Protein AF-0000000072895490 (afdb_homodimer)

Nearest PDB structures (foldseek):
  6i50-assembly1_A  TM=8.827E-01  e=1.109E-11  Spodoptera frugiperda
  6fxn-assembly2_L  TM=8.148E-01  e=2.143E-08  Homo sapiens
  3v56-assembly1_B  TM=8.222E-01  e=3.244E-08  Homo sapiens
  3k51-assembly1_A  TM=7.190E-01  e=4.204E-08  Homo sapiens
  3mi8-assembly1_A  TM=6.814E-01  e=2.035E-08  Homo sapiens

Radius of gyration: 18.77 Å; Cα contacts (8 Å, |Δi|>4): 816; chains: 2; bounding box: 47×54×38 Å

pLDDT: mean 88.71, std 10.84, range [52.03, 98.69]

Solvent-accessible surface area (backbone atoms only — not comparable to full-atom values): 14569 Å² total; per-residue (Å²): 98,51,44,40,29,30,56,63,39,68,63,46,67,38,42,93,81,12,51,52,54,72,64,35,69,75,54,76,59,86,56,91,70,55,74,42,73,40,82,90,55,36,24,38,32,36,68,56,62,32,40,28,43,38,38,38,32,47,19,36,48,49,42,78,46,72,44,37,36,31,40,32,35,30,50,61,91,50,56,80,89,57,52,43,59,66,33,48,33,25,35,44,37,65,56,78,76,39,70,45,71,38,60,46,69,49,71,44,80,42,48,49,55,18,31,40,36,43,34,37,66,54,66,70,40,46,31,34,22,30,82,90,42,20,38,43,34,41,35,57,76,91,98,50,45,36,28,30,58,62,39,69,64,46,68,38,42,94,82,12,52,54,55,73,62,35,70,75,54,77,55,87,56,92,68,56,74,42,74,39,82,90,57,35,24,39,32,35,68,56,63,34,40,28,42,38,36,37,30,46,18,36,49,46,37,73,49,75,42,39,36,32,40,32,35,29,50,60,91,51,57,80,88,58,53,43,79,74,45,73,33,73,41,61,29,70,41,77,75,32,57,37,40,35,56,47,69,47,78,44,80,41,49,48,54,17,29,38,35,44,34,36,67,55,70,69,39,46,31,34,22,30,70,26,34,20,37,43,33,41,34,56,75,98

Foldseek 3Di:
DKWKWFQADFKDWADPFQQDANIDTPDFDPDPQGWDADHPRRWTFARAWAKKKKKWKWKFWFDQDKWKKFKWKDAPPHDPVDIDTPDMWIDHDNDGGDIDMTMDMDMDGHHGGMIITMGIDDHTTMTGGRPPRTMIMMDGDD/DKWKWFQADFKDWADPFQQDANIDTPDFDPDPQGWDQDHPRRWTFAAAWAKKKKKWKWKFFFDQDKWKKFKWKDAPPHDPVPIDTPDMWIDHDNDGGDMDMTMDMDIDGHHGGMIITMGIDDHTTMTGGRPPHTMIMMDGDD

InterPro domains:
  IPR006052 Tumour necrosis factor domain [PF00229] (34-141)
  IPR006052 Tumour necrosis factor domain [PS50049] (1-141)
  IPR008983 Tumour necrosis factor-like domain superfamily [G3DSA:2.60.120.40] (1-142)
  IPR008983 Tumour necrosis factor-like domain superfamily [SSF49842] (16-141)
  IPR021184 Tumour necrosis factor, conserved site [PS00251] (44-60)
  IPR051748 Tumor Necrosis Factor Ligand Superfamily [PTHR15151] (2-141)

Structure (mmCIF, N/CA/C/O backbone):
data_AF-0000000072895490-model_v1
#
loop_
_entity.id
_entity.type
_entity.pdbx_description
1 polymer 'THD domain-containing protein'
#
loop_
_atom_site.group_PDB
_atom_site.id
_atom_site.type_symbol
_atom_site.label_atom_id
_atom_site.label_alt_id
_atom_site.label_comp_id
_atom_site.label_asym_id
_atom_site.label_entity_id
_atom_site.label_seq_id
_atom_site.pdbx_PDB_ins_code
_atom_site.Cartn_x
_atom_site.Cartn_y
_atom_site.Cartn_z
_atom_site.occupancy
_atom_site.B_iso_or_equiv
_atom_site.auth_seq_id
_atom_site.auth_comp_id
_atom_site.auth_asym_id
_atom_site.auth_atom_id
_atom_site.pdbx_PDB_model_num
ATOM 1 N N . THR A 1 1 ? 18.172 0.529 -9.727 1 86.5 1 THR A N 1
ATOM 2 C CA . THR A 1 1 ? 17.859 -0.893 -9.828 1 86.5 1 THR A CA 1
ATOM 3 C C . THR A 1 1 ? 16.359 -1.126 -9.719 1 86.5 1 THR A C 1
ATOM 5 O O . THR A 1 1 ? 15.703 -0.59 -8.828 1 86.5 1 THR A O 1
ATOM 8 N N . ALA A 1 2 ? 15.82 -1.821 -10.703 1 91.25 2 ALA A N 1
ATOM 9 C CA . ALA A 1 2 ? 14.375 -2.039 -10.734 1 91.25 2 ALA A CA 1
ATOM 10 C C . ALA A 1 2 ? 14.031 -3.316 -11.492 1 91.25 2 ALA A C 1
ATOM 12 O O . ALA A 1 2 ? 14.844 -3.83 -12.266 1 91.25 2 ALA A O 1
ATOM 13 N N . ILE A 1 3 ? 12.812 -3.836 -11.188 1 92.56 3 ILE A N 1
ATOM 14 C CA . ILE A 1 3 ? 12.289 -4.988 -11.914 1 92.56 3 ILE A CA 1
ATOM 15 C C . ILE A 1 3 ? 10.773 -4.895 -12.008 1 92.56 3 ILE A C 1
ATOM 17 O O . ILE A 1 3 ? 10.117 -4.367 -11.102 1 92.56 3 ILE A O 1
ATOM 21 N N . HIS A 1 4 ? 10.266 -5.289 -13.109 1 94.19 4 HIS A N 1
ATOM 22 C CA . HIS A 1 4 ? 8.836 -5.402 -13.367 1 94.19 4 HIS A CA 1
ATOM 23 C C . HIS A 1 4 ? 8.477 -6.785 -13.898 1 94.19 4 HIS A C 1
ATOM 25 O O . HIS A 1 4 ? 8.977 -7.199 -14.945 1 94.19 4 HIS A O 1
ATOM 31 N N . LEU A 1 5 ? 7.559 -7.461 -13.117 1 93.44 5 LEU A N 1
ATOM 32 C CA . LEU A 1 5 ? 7.246 -8.852 -13.422 1 93.44 5 LEU A CA 1
ATOM 33 C C . LEU A 1 5 ? 5.801 -8.992 -13.891 1 93.44 5 LEU A C 1
ATOM 35 O O . LEU A 1 5 ? 4.898 -8.359 -13.344 1 93.44 5 LEU A O 1
ATOM 39 N N . GLU A 1 6 ? 5.633 -9.805 -14.875 1 93.62 6 GLU A N 1
ATOM 40 C CA . GLU A 1 6 ? 4.332 -10.219 -15.398 1 93.62 6 GLU A CA 1
ATOM 41 C C . GLU A 1 6 ? 4.352 -11.688 -15.812 1 93.62 6 GLU A C 1
ATOM 43 O O . GLU A 1 6 ? 5.402 -12.328 -15.812 1 93.62 6 GLU A O 1
ATOM 48 N N . ARG A 1 7 ? 3.219 -12.234 -15.984 1 89.69 7 ARG A N 1
ATOM 49 C CA . ARG A 1 7 ? 3.197 -13.617 -16.469 1 89.69 7 ARG A CA 1
ATOM 50 C C . ARG A 1 7 ? 2.951 -13.672 -17.969 1 89.69 7 ARG A C 1
ATOM 52 O O . ARG A 1 7 ? 3.41 -14.594 -18.641 1 89.69 7 ARG A O 1
ATOM 59 N N . ASN A 1 8 ? 2.193 -12.805 -18.516 1 87.62 8 ASN A N 1
ATOM 60 C CA . ASN A 1 8 ? 1.86 -12.68 -19.938 1 87.62 8 ASN A CA 1
ATOM 61 C C . ASN A 1 8 ? 1.142 -13.922 -20.453 1 87.62 8 ASN A C 1
ATOM 63 O O . ASN A 1 8 ? 1.519 -14.484 -21.484 1 87.62 8 ASN A O 1
ATOM 67 N N . VAL A 1 9 ? 0.291 -14.508 -19.75 1 91.75 9 VAL A N 1
ATOM 68 C CA . VAL A 1 9 ? -0.704 -15.5 -20.156 1 91.75 9 VAL A CA 1
ATOM 69 C C . VAL A 1 9 ? -2.105 -14.914 -19.984 1 91.75 9 VAL A C 1
ATOM 71 O O . VAL A 1 9 ? -2.273 -13.828 -19.422 1 91.75 9 VAL A O 1
ATOM 74 N N . THR A 1 10 ? -3.021 -15.594 -20.531 1 90.69 10 THR A N 1
ATOM 75 C CA . THR A 1 10 ? -4.359 -15.016 -20.516 1 90.69 10 THR A CA 1
ATOM 76 C C . THR A 1 10 ? -4.945 -15.07 -19.094 1 90.69 10 THR A C 1
ATOM 78 O O . THR A 1 10 ? -5.453 -14.062 -18.594 1 90.69 10 THR A O 1
ATOM 81 N N . PHE A 1 11 ? -4.957 -16.297 -18.516 1 91.38 11 PHE A N 1
ATOM 82 C CA . PHE A 1 11 ? -5.531 -16.422 -17.172 1 91.38 11 PHE A CA 1
ATOM 83 C C . PHE A 1 11 ? -4.762 -17.453 -16.344 1 91.38 11 PHE A C 1
ATOM 85 O O . PHE A 1 11 ? -3.992 -18.25 -16.891 1 91.38 11 PHE A O 1
ATOM 92 N N . SER A 1 12 ? -4.922 -17.375 -15.086 1 91.5 12 SER A N 1
ATOM 93 C CA . SER A 1 12 ? -4.379 -18.328 -14.133 1 91.5 12 SER A CA 1
ATOM 94 C C . SER A 1 12 ? -5.32 -18.516 -12.945 1 91.5 12 SER A C 1
ATOM 96 O O . SER A 1 12 ? -6 -17.578 -12.531 1 91.5 12 SER A O 1
ATOM 98 N N . VAL A 1 13 ? -5.332 -19.75 -12.484 1 91.25 13 VAL A N 1
ATOM 99 C CA . VAL A 1 13 ? -6.066 -20.031 -11.25 1 91.25 13 VAL A CA 1
ATOM 100 C C . VAL A 1 13 ? -5.086 -20.188 -10.094 1 91.25 13 VAL A C 1
ATOM 102 O O . VAL A 1 13 ? -4.125 -20.953 -10.18 1 91.25 13 VAL A O 1
ATOM 105 N N . THR A 1 14 ? -5.379 -19.406 -9.055 1 89.75 14 THR A N 1
ATOM 106 C CA . THR A 1 14 ? -4.48 -19.5 -7.914 1 89.75 14 THR A CA 1
ATOM 107 C C . THR A 1 14 ? -4.555 -20.875 -7.266 1 89.75 14 THR A C 1
ATOM 109 O O . THR A 1 14 ? -5.637 -21.453 -7.152 1 89.75 14 THR A O 1
ATOM 112 N N . GLY A 1 15 ? -3.43 -21.344 -6.883 1 87.5 15 GLY A N 1
ATOM 113 C CA . GLY A 1 15 ? -3.379 -22.625 -6.207 1 87.5 15 GLY A CA 1
ATOM 114 C C . GLY A 1 15 ? -3.922 -22.578 -4.789 1 87.5 15 GLY A C 1
ATOM 115 O O . GLY A 1 15 ? -4.414 -21.531 -4.344 1 87.5 15 GLY A O 1
ATOM 116 N N . SER A 1 16 ? -3.805 -23.75 -4.066 1 89 16 SER A N 1
ATOM 117 C CA . SER A 1 16 ? -4.367 -23.906 -2.729 1 89 16 SER A CA 1
ATOM 118 C C . SER A 1 16 ? -3.641 -23.016 -1.716 1 89 16 SER A C 1
ATOM 120 O O . SER A 1 16 ? -4.23 -22.594 -0.723 1 89 16 SER A O 1
ATOM 122 N N . ASN A 1 17 ? -2.396 -22.719 -1.934 1 89.88 17 ASN A N 1
ATOM 123 C CA . ASN A 1 17 ? -1.643 -21.922 -0.973 1 89.88 17 ASN A CA 1
ATOM 124 C C . ASN A 1 17 ? -1.767 -20.438 -1.265 1 89.88 17 ASN A C 1
ATOM 126 O O . ASN A 1 17 ? -1.275 -19.609 -0.498 1 89.88 17 ASN A O 1
ATOM 130 N N . GLY A 1 18 ? -2.338 -20.125 -2.469 1 93.12 18 GLY A N 1
ATOM 131 C CA . GLY A 1 18 ? -2.637 -18.75 -2.812 1 93.12 18 GLY A CA 1
ATOM 132 C C . GLY A 1 18 ? -1.44 -18 -3.371 1 93.12 18 GLY A C 1
ATOM 133 O O . GLY A 1 18 ? -1.529 -16.812 -3.666 1 93.12 18 GLY A O 1
ATOM 134 N N . ILE A 1 19 ? -0.333 -18.656 -3.479 1 93.5 19 ILE A N 1
ATOM 135 C CA . ILE A 1 19 ? 0.878 -17.984 -3.939 1 93.5 19 ILE A CA 1
ATOM 136 C C . ILE A 1 19 ? 0.776 -17.719 -5.438 1 93.5 19 ILE A C 1
ATOM 138 O O . ILE A 1 19 ? 0.417 -18.594 -6.215 1 93.5 19 ILE A O 1
ATOM 142 N N . ILE A 1 20 ? 1.0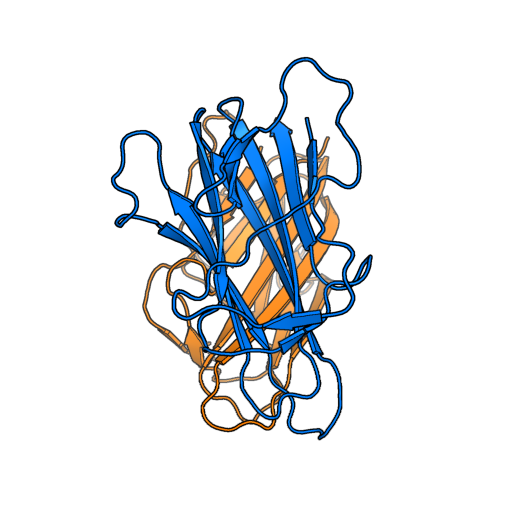26 -16.469 -5.801 1 93.19 20 ILE A N 1
ATOM 143 C CA . ILE A 1 20 ? 1.103 -16.109 -7.211 1 93.19 20 ILE A CA 1
ATOM 144 C C . ILE A 1 20 ? 2.537 -16.266 -7.711 1 93.19 20 ILE A C 1
ATOM 146 O O . ILE A 1 20 ? 3.451 -15.602 -7.223 1 93.19 20 ILE A O 1
ATOM 150 N N . ASN A 1 21 ? 2.621 -17.078 -8.664 1 89.31 21 ASN A N 1
ATOM 151 C CA . ASN A 1 21 ? 3.967 -17.469 -9.055 1 89.31 21 ASN A CA 1
ATOM 152 C C . ASN A 1 21 ? 4.133 -17.469 -10.57 1 89.31 21 ASN A C 1
ATOM 154 O O . ASN A 1 21 ? 3.352 -16.828 -11.281 1 89.31 21 ASN A O 1
ATOM 158 N N . ARG A 1 22 ? 5.262 -17.906 -11.047 1 89.62 22 ARG A N 1
ATOM 159 C CA . ARG A 1 22 ? 5.641 -18.031 -12.453 1 89.62 22 ARG A CA 1
ATOM 160 C C . ARG A 1 22 ? 5.688 -16.672 -13.133 1 89.62 22 ARG A C 1
ATOM 162 O O . ARG A 1 22 ? 5.188 -16.516 -14.25 1 89.62 22 ARG A O 1
ATOM 169 N N . TRP A 1 23 ? 6.207 -15.742 -12.406 1 91.81 23 TRP A N 1
ATOM 170 C CA . TRP A 1 23 ? 6.414 -14.406 -12.961 1 91.81 23 TRP A CA 1
ATOM 171 C C . TRP A 1 23 ? 7.539 -14.422 -14 1 91.81 23 TRP A C 1
ATOM 173 O O . TRP A 1 23 ? 8.461 -15.234 -13.906 1 91.81 23 TRP A O 1
ATOM 183 N N . HIS A 1 24 ? 7.422 -13.5 -14.859 1 88.44 24 HIS A N 1
ATOM 184 C CA . HIS A 1 24 ? 8.492 -13.234 -15.812 1 88.44 24 HIS A CA 1
ATOM 185 C C . HIS A 1 24 ? 8.82 -11.75 -15.883 1 88.44 24 HIS A C 1
ATOM 187 O O . HIS A 1 24 ? 7.914 -10.914 -15.93 1 88.44 24 HIS A O 1
ATOM 193 N N . PRO A 1 25 ? 10.141 -11.516 -15.898 1 88.31 25 PRO A N 1
ATOM 194 C CA . PRO A 1 25 ? 10.492 -10.102 -16.031 1 88.31 25 PRO A CA 1
ATOM 195 C C . PRO A 1 25 ? 10.117 -9.531 -17.406 1 88.31 25 PRO A C 1
ATOM 197 O O . PRO A 1 25 ? 10.359 -10.172 -18.438 1 88.31 25 PRO A O 1
ATOM 200 N N . GLN A 1 26 ? 9.453 -8.367 -17.359 1 84.69 26 GLN A N 1
ATOM 201 C CA . GLN A 1 26 ? 9.141 -7.688 -18.609 1 84.69 26 GLN A CA 1
ATOM 202 C C . GLN A 1 26 ? 10.398 -7.078 -19.234 1 84.69 26 GLN A C 1
ATOM 204 O O . GLN A 1 26 ? 10.539 -7.066 -20.469 1 84.69 26 GLN A O 1
ATOM 209 N N . TRP A 1 27 ? 11.164 -6.434 -18.391 1 77.25 27 TRP A N 1
ATOM 210 C CA . TRP A 1 27 ? 12.453 -5.914 -18.812 1 77.25 27 TRP A CA 1
ATOM 211 C C . TRP A 1 27 ? 13.555 -6.293 -17.828 1 77.25 27 TRP A C 1
ATOM 213 O O . TRP A 1 27 ? 13.273 -6.586 -16.656 1 77.25 27 TRP A O 1
ATOM 223 N N . LEU A 1 28 ? 14.742 -6.605 -18.328 1 63.41 28 LEU A N 1
ATOM 224 C CA . LEU A 1 28 ? 15.883 -6.902 -17.469 1 63.41 28 LEU A CA 1
ATOM 225 C C . LEU A 1 28 ? 16.734 -5.652 -17.234 1 63.41 28 LEU A C 1
ATOM 227 O O . LEU A 1 28 ? 17.078 -4.945 -18.188 1 63.41 28 LEU A O 1
ATOM 231 N N . PRO A 1 29 ? 16.688 -5.266 -15.906 1 59.53 29 PRO A N 1
ATOM 232 C CA . PRO A 1 29 ? 17.578 -4.113 -15.734 1 59.53 29 PRO A CA 1
ATOM 233 C C . PRO A 1 29 ? 19 -4.391 -16.203 1 59.53 29 PRO A C 1
ATOM 235 O O . PRO A 1 29 ? 19.469 -5.531 -16.125 1 59.53 29 PRO A O 1
ATOM 238 N N . SER A 1 30 ? 19.547 -3.6 -17.016 1 56.31 30 SER A N 1
ATOM 239 C CA . SER A 1 30 ? 20.922 -3.699 -17.5 1 56.31 30 SER A CA 1
ATOM 240 C C . SER A 1 30 ? 21.906 -3.742 -16.344 1 56.31 30 SER A C 1
ATOM 242 O O . SER A 1 30 ? 23.078 -4.086 -16.531 1 56.31 30 SER A O 1
ATOM 244 N N . GLY A 1 31 ? 21.625 -3.299 -15.219 1 54.88 31 GLY A N 1
ATOM 245 C CA . GLY A 1 31 ? 22.719 -3.111 -14.273 1 54.88 31 GLY A CA 1
ATOM 246 C C . GLY A 1 31 ? 23.062 -4.371 -13.5 1 54.88 31 GLY A C 1
ATOM 247 O O . GLY A 1 31 ? 22.359 -5.375 -13.602 1 54.88 31 GLY A O 1
ATOM 248 N N . LEU A 1 32 ? 24.375 -4.406 -12.883 1 52.62 32 LEU A N 1
ATOM 249 C CA . LEU A 1 32 ? 25.078 -5.441 -12.141 1 52.62 32 LEU A CA 1
ATOM 250 C C . LEU A 1 32 ? 24.156 -6.09 -11.102 1 52.62 32 LEU A C 1
ATOM 252 O O . LEU A 1 32 ? 24.297 -7.277 -10.812 1 52.62 32 LEU A O 1
ATOM 256 N N . GLU A 1 33 ? 23.344 -5.266 -10.336 1 60.31 33 GLU A N 1
ATOM 257 C CA . GLU A 1 33 ? 22.562 -5.875 -9.25 1 60.31 33 GLU A CA 1
ATOM 258 C C . GLU A 1 33 ? 21.203 -6.348 -9.742 1 60.31 33 GLU A C 1
ATOM 260 O O . GLU A 1 33 ? 20.359 -5.531 -10.125 1 60.31 33 GLU A O 1
ATOM 265 N N . SER A 1 34 ? 21.188 -7.645 -9.984 1 75.94 34 SER A N 1
ATOM 266 C CA . SER A 1 34 ? 19.984 -8.164 -10.617 1 75.94 34 SER A CA 1
ATOM 267 C C . SER A 1 34 ? 19.109 -8.898 -9.617 1 75.94 34 SER A C 1
ATOM 269 O O . SER A 1 34 ? 19.609 -9.531 -8.688 1 75.94 34 SER A O 1
ATOM 271 N N . PHE A 1 35 ? 17.891 -8.516 -9.609 1 84.5 35 PHE A N 1
ATOM 272 C CA . PHE A 1 35 ? 16.922 -9.289 -8.852 1 84.5 35 PHE A CA 1
ATOM 273 C C . PHE A 1 35 ? 16.922 -10.75 -9.281 1 84.5 35 PHE A C 1
ATOM 275 O O . PHE A 1 35 ? 17.109 -11.055 -10.461 1 84.5 35 PHE A O 1
ATOM 282 N N . GLU A 1 36 ? 16.844 -11.547 -8.305 1 85.75 36 GLU A N 1
ATOM 283 C CA . GLU A 1 36 ? 16.672 -12.977 -8.555 1 85.75 36 GLU A CA 1
ATOM 284 C C . GLU A 1 36 ? 15.258 -13.438 -8.219 1 85.75 36 GLU A C 1
ATOM 286 O O . GLU A 1 36 ? 14.68 -13.008 -7.211 1 85.75 36 GLU A O 1
ATOM 291 N N . LEU A 1 37 ? 14.695 -14.227 -9.062 1 85.38 37 LEU A N 1
ATOM 292 C CA . LEU A 1 37 ? 13.406 -14.859 -8.82 1 85.38 37 LEU A CA 1
ATOM 293 C C . LEU A 1 37 ? 13.586 -16.312 -8.367 1 85.38 37 LEU A C 1
ATOM 295 O O . LEU A 1 37 ? 14.227 -17.109 -9.055 1 85.38 37 LEU A O 1
ATOM 299 N N . GLU A 1 38 ? 13.008 -16.625 -7.242 1 85.56 38 GLU A N 1
ATOM 300 C CA . GLU A 1 38 ? 13.109 -18 -6.742 1 85.56 38 GLU A CA 1
ATOM 301 C C . GLU A 1 38 ? 12 -18.875 -7.32 1 85.56 38 GLU A C 1
ATOM 303 O O . GLU A 1 38 ? 10.867 -18.422 -7.484 1 85.56 38 GLU A O 1
ATOM 308 N N . ASP A 1 39 ? 12.258 -20.109 -7.453 1 72.62 39 ASP A N 1
ATOM 309 C CA . ASP A 1 39 ? 11.375 -21.047 -8.148 1 72.62 39 ASP A CA 1
ATOM 310 C C . ASP A 1 39 ? 10.188 -21.438 -7.277 1 72.62 39 ASP A C 1
ATOM 312 O O . ASP A 1 39 ? 9.062 -21.562 -7.77 1 72.62 39 ASP A O 1
ATOM 316 N N . HIS A 1 40 ? 10.383 -21.672 -6.043 1 69.69 40 HIS A N 1
ATOM 317 C CA . HIS A 1 40 ? 9.352 -22.312 -5.219 1 69.69 40 HIS A CA 1
ATOM 318 C C . HIS A 1 40 ? 8.164 -21.375 -5.008 1 69.69 40 HIS A C 1
ATOM 320 O O . HIS A 1 40 ? 7.016 -21.781 -5.199 1 69.69 40 HIS A O 1
ATOM 326 N N . ASN A 1 41 ? 8.375 -20.172 -4.73 1 68.25 41 ASN A N 1
ATOM 327 C CA . ASN A 1 41 ? 7.262 -19.266 -4.438 1 68.25 41 ASN A CA 1
ATOM 328 C C . ASN A 1 41 ? 7.324 -18 -5.293 1 68.25 41 ASN A C 1
ATOM 330 O O . ASN A 1 41 ? 6.59 -17.047 -5.047 1 68.25 41 ASN A O 1
ATOM 334 N N . SER A 1 42 ? 8.234 -18.125 -6.32 1 78.5 42 SER A N 1
ATOM 335 C CA . SER A 1 42 ? 8.398 -16.984 -7.211 1 78.5 42 SER A CA 1
ATOM 336 C C . SER A 1 42 ? 8.641 -15.695 -6.426 1 78.5 42 SER A C 1
ATOM 338 O O . SER A 1 42 ? 8.086 -14.648 -6.754 1 78.5 42 SER A O 1
ATOM 340 N N . SER A 1 43 ? 9.375 -15.906 -5.34 1 89.81 43 SER A N 1
ATOM 341 C CA . SER A 1 43 ? 9.734 -14.734 -4.551 1 89.81 43 SER A CA 1
ATOM 342 C C . SER A 1 43 ? 10.898 -13.977 -5.184 1 89.81 43 SER A C 1
ATOM 344 O O . SER A 1 43 ? 11.789 -14.578 -5.773 1 89.81 43 SER A O 1
ATOM 346 N N . LEU A 1 44 ? 10.836 -12.727 -5.098 1 92.88 44 LEU A N 1
ATOM 347 C CA . LEU A 1 44 ? 11.914 -11.852 -5.543 1 92.88 44 LEU A CA 1
ATOM 348 C C . LEU A 1 44 ? 12.938 -11.641 -4.434 1 92.88 44 LEU A C 1
ATOM 350 O O . LEU A 1 44 ? 12.594 -11.18 -3.342 1 92.88 44 LEU A O 1
ATOM 354 N N . VAL A 1 45 ? 14.164 -11.93 -4.746 1 93.94 45 VAL A N 1
ATOM 355 C CA . VAL A 1 45 ? 15.242 -11.766 -3.771 1 93.94 45 VAL A CA 1
ATOM 356 C C . VAL A 1 45 ? 15.836 -10.359 -3.887 1 93.94 45 VAL A C 1
ATOM 358 O O . VAL A 1 45 ? 16.25 -9.945 -4.969 1 93.94 45 VAL A O 1
ATOM 361 N N . ILE A 1 46 ? 15.867 -9.664 -2.816 1 94.75 46 ILE A N 1
ATOM 362 C CA . ILE A 1 46 ? 16.375 -8.305 -2.756 1 94.75 46 ILE A CA 1
ATOM 363 C C . ILE A 1 46 ? 17.891 -8.312 -2.873 1 94.75 46 ILE A C 1
ATOM 365 O O . ILE A 1 46 ? 18.578 -8.938 -2.066 1 94.75 46 ILE A O 1
ATOM 369 N N . PRO A 1 47 ? 18.438 -7.605 -3.832 1 93.56 47 PRO A N 1
ATOM 370 C CA . PRO A 1 47 ? 19.875 -7.723 -4.121 1 93.56 47 PRO A CA 1
ATOM 371 C C . PRO A 1 47 ? 20.734 -6.934 -3.143 1 93.56 47 PRO A C 1
ATOM 373 O O . PRO A 1 47 ? 21.875 -7.312 -2.883 1 93.56 47 PRO A O 1
ATOM 376 N N . SER A 1 48 ? 20.266 -5.824 -2.582 1 94.75 48 SER A N 1
ATOM 377 C CA . SER A 1 48 ? 21.047 -4.988 -1.672 1 94.75 48 SER A CA 1
ATOM 378 C C . SER A 1 48 ? 20.141 -4.254 -0.69 1 94.75 48 SER A C 1
ATOM 380 O O . SER A 1 48 ? 19 -3.914 -1.021 1 94.75 48 SER A O 1
ATOM 382 N N . THR A 1 49 ? 20.719 -4.043 0.507 1 94.5 49 THR A N 1
ATOM 383 C CA . THR A 1 49 ? 19.969 -3.334 1.542 1 94.5 49 THR A CA 1
ATOM 384 C C . THR A 1 49 ? 19.641 -1.915 1.094 1 94.5 49 THR A C 1
ATOM 386 O O . THR A 1 49 ? 20.484 -1.229 0.509 1 94.5 49 THR A O 1
ATOM 389 N N . GLY A 1 50 ? 18.453 -1.476 1.318 1 93.5 50 GLY A N 1
ATOM 390 C CA . GLY A 1 50 ? 18.047 -0.122 0.973 1 93.5 50 GLY A CA 1
ATOM 391 C C . GLY A 1 50 ? 16.547 0.092 1.058 1 93.5 50 GLY A C 1
ATOM 392 O O . GLY A 1 50 ? 15.82 -0.753 1.588 1 93.5 50 GLY A O 1
ATOM 393 N N . LEU A 1 51 ? 16.094 1.307 0.663 1 94.25 51 LEU A N 1
ATOM 394 C CA . LEU A 1 51 ? 14.688 1.653 0.562 1 94.25 51 LEU A CA 1
ATOM 395 C C . LEU A 1 51 ? 14.133 1.277 -0.808 1 94.25 51 LEU A C 1
ATOM 397 O O . LEU A 1 51 ? 14.688 1.668 -1.837 1 94.25 51 LEU A O 1
ATOM 401 N N . TYR A 1 52 ? 13.047 0.511 -0.774 1 95.19 52 TYR A N 1
ATOM 402 C CA . TYR A 1 52 ? 12.422 0.05 -2.01 1 95.19 52 TYR A CA 1
ATOM 403 C C . TYR A 1 52 ? 10.961 0.471 -2.072 1 95.19 52 TYR A C 1
ATOM 405 O O . TYR A 1 52 ? 10.266 0.471 -1.054 1 95.19 52 TYR A O 1
ATOM 413 N N . LEU A 1 53 ? 10.547 0.851 -3.26 1 97.06 53 LEU A N 1
ATOM 414 C CA . LEU A 1 53 ? 9.125 0.93 -3.555 1 97.06 53 LEU A CA 1
ATOM 415 C C . LEU A 1 53 ? 8.625 -0.363 -4.195 1 97.06 53 LEU A C 1
ATOM 417 O O . LEU A 1 53 ? 9.125 -0.767 -5.25 1 97.06 53 LEU A O 1
ATOM 421 N N . ILE A 1 54 ? 7.676 -1.012 -3.553 1 97.88 54 ILE A N 1
ATOM 422 C CA . ILE A 1 54 ? 7.039 -2.217 -4.074 1 97.88 54 ILE A CA 1
ATOM 423 C C . ILE A 1 54 ? 5.625 -1.892 -4.547 1 97.88 54 ILE A C 1
ATOM 425 O O . ILE A 1 54 ? 4.852 -1.256 -3.824 1 97.88 54 ILE A O 1
ATOM 429 N N . TYR A 1 55 ? 5.332 -2.307 -5.766 1 98.44 55 TYR A N 1
ATOM 430 C CA . TYR A 1 55 ? 3.979 -2.115 -6.27 1 98.44 55 TYR A CA 1
ATOM 431 C C . TYR A 1 55 ? 3.449 -3.393 -6.91 1 98.44 55 TYR A C 1
ATOM 433 O O . TYR A 1 55 ? 4.215 -4.164 -7.492 1 98.44 55 TYR A O 1
ATOM 441 N N . ALA A 1 56 ? 2.104 -3.568 -6.766 1 98.44 56 ALA A N 1
ATOM 442 C CA . ALA A 1 56 ? 1.493 -4.773 -7.32 1 98.44 56 ALA A CA 1
ATOM 443 C C . ALA A 1 56 ? 0.033 -4.531 -7.691 1 98.44 56 ALA A C 1
ATOM 445 O O . ALA A 1 56 ? -0.653 -3.736 -7.047 1 98.44 56 ALA A O 1
ATOM 446 N N . GLN A 1 57 ? -0.324 -5.184 -8.727 1 98.25 57 GLN A N 1
ATOM 447 C CA . GLN A 1 57 ? -1.716 -5.23 -9.164 1 98.25 57 GLN A CA 1
ATOM 448 C C . GLN A 1 57 ? -2.131 -6.648 -9.539 1 98.25 57 GLN A C 1
ATOM 450 O O . GLN A 1 57 ? -1.391 -7.355 -10.227 1 98.25 57 GLN A O 1
ATOM 455 N N . LEU A 1 58 ? -3.275 -7.086 -9.07 1 96.75 58 LEU A N 1
ATOM 456 C CA . LEU A 1 58 ? -3.92 -8.289 -9.586 1 96.75 58 LEU A CA 1
ATOM 457 C C . LEU A 1 58 ? -5.258 -7.945 -10.234 1 96.75 58 LEU A C 1
ATOM 459 O O . LEU A 1 58 ? -5.996 -7.098 -9.734 1 96.75 58 LEU A O 1
ATOM 463 N N . CYS A 1 59 ? -5.535 -8.586 -11.312 1 95.88 59 CYS A N 1
ATOM 464 C CA . CYS A 1 59 ? -6.793 -8.438 -12.039 1 95.88 59 CYS A CA 1
ATOM 465 C C . CYS A 1 59 ? -7.629 -9.711 -11.93 1 95.88 59 CYS A C 1
ATOM 467 O O . CYS A 1 59 ? -7.211 -10.773 -12.398 1 95.88 59 CYS A O 1
ATOM 469 N N . TYR A 1 60 ? -8.781 -9.57 -11.391 1 92.94 60 TYR A N 1
ATOM 470 C CA . TYR A 1 60 ? -9.648 -10.719 -11.156 1 92.94 60 TYR A CA 1
ATOM 471 C C . TYR A 1 60 ? -10.758 -10.789 -12.195 1 92.94 60 TYR A C 1
ATOM 473 O O . TYR A 1 60 ? -11.445 -9.797 -12.453 1 92.94 60 TYR A O 1
ATOM 481 N N . ALA A 1 61 ? -10.875 -11.992 -12.664 1 88.81 61 ALA A N 1
ATOM 482 C CA . ALA A 1 61 ? -11.93 -12.211 -13.641 1 88.81 61 ALA A CA 1
ATOM 483 C C . ALA A 1 61 ? -13.273 -12.469 -12.961 1 88.81 61 ALA A C 1
ATOM 485 O O . ALA A 1 61 ? -13.391 -13.359 -12.117 1 88.81 61 ALA A O 1
ATOM 486 N N . ALA A 1 62 ? -14.359 -11.758 -13.383 1 68.69 62 ALA A N 1
ATOM 487 C CA . ALA A 1 62 ? -15.789 -11.906 -13.148 1 68.69 62 ALA A CA 1
ATOM 488 C C . ALA A 1 62 ? -16.062 -12.578 -11.805 1 68.69 62 ALA A C 1
ATOM 490 O O . ALA A 1 62 ? -16.719 -13.617 -11.75 1 68.69 62 ALA A O 1
ATOM 491 N N . THR A 1 63 ? -15.578 -12.094 -10.766 1 65.81 63 THR A N 1
ATOM 492 C CA . THR A 1 63 ? -15.844 -12.75 -9.492 1 65.81 63 THR A CA 1
ATOM 493 C C . THR A 1 63 ? -16.828 -11.938 -8.664 1 65.81 63 THR A C 1
ATOM 495 O O . THR A 1 63 ? -16.828 -10.703 -8.703 1 65.81 63 THR A O 1
ATOM 498 N N . LYS A 1 64 ? -17.844 -12.664 -8.305 1 63.91 64 LYS A N 1
ATOM 499 C CA . LYS A 1 64 ? -18.828 -12.047 -7.418 1 63.91 64 LYS A CA 1
ATOM 500 C C . LYS A 1 64 ? -18.344 -12.031 -5.977 1 63.91 64 LYS A C 1
ATOM 502 O O . LYS A 1 64 ? -19.141 -11.883 -5.047 1 63.91 64 LYS A O 1
ATOM 507 N N . ASP A 1 65 ? -17.031 -12.172 -5.809 1 73 65 ASP A N 1
ATOM 508 C CA . ASP A 1 65 ? -16.547 -12.312 -4.441 1 73 65 ASP A CA 1
ATOM 509 C C . ASP A 1 65 ? -15.531 -11.219 -4.098 1 73 65 ASP A C 1
ATOM 511 O O . ASP A 1 65 ? -15.125 -10.445 -4.969 1 73 65 ASP A O 1
ATOM 515 N N . ASN A 1 66 ? -15.352 -11.07 -2.822 1 81 66 ASN A N 1
ATOM 516 C CA . ASN A 1 66 ? -14.219 -10.297 -2.326 1 81 66 ASN A CA 1
ATOM 517 C C . ASN A 1 66 ? -12.891 -10.898 -2.762 1 81 66 ASN A C 1
ATOM 519 O O . ASN A 1 66 ? -12.719 -12.125 -2.738 1 81 66 ASN A O 1
ATOM 523 N N . ASN A 1 67 ? -12.086 -10.102 -3.262 1 89.81 67 ASN A N 1
ATOM 524 C CA . ASN A 1 67 ? -10.742 -10.5 -3.656 1 89.81 67 ASN A CA 1
ATOM 525 C C . ASN A 1 67 ? -9.68 -9.695 -2.912 1 89.81 67 ASN A C 1
ATOM 527 O O . ASN A 1 67 ? -9.711 -8.461 -2.918 1 89.81 67 ASN A O 1
ATOM 531 N N . SER A 1 68 ? -8.852 -10.453 -2.23 1 93.69 68 SER A N 1
ATOM 532 C CA . SER A 1 68 ? -7.766 -9.805 -1.499 1 93.69 68 SER A CA 1
ATOM 533 C C . SER A 1 68 ? -6.445 -10.531 -1.708 1 93.69 68 SER A C 1
ATOM 535 O O . SER A 1 68 ? -6.414 -11.758 -1.816 1 93.69 68 SER A O 1
ATOM 537 N N . TYR A 1 69 ? -5.418 -9.727 -1.751 1 96.56 69 TYR A N 1
ATOM 538 C CA . TYR A 1 69 ? -4.09 -10.32 -1.722 1 96.56 69 TYR A CA 1
ATOM 539 C C . TYR A 1 69 ? -3.158 -9.547 -0.801 1 96.56 69 TYR A C 1
ATOM 541 O O . TYR A 1 69 ? -3.471 -8.422 -0.402 1 96.56 69 TYR A O 1
ATOM 549 N N . GLU A 1 70 ? -2.053 -10.203 -0.482 1 97.62 70 GLU A N 1
ATOM 550 C CA . GLU A 1 70 ? -1.036 -9.641 0.4 1 97.62 70 GLU A CA 1
ATOM 551 C C . GLU A 1 70 ? 0.319 -9.562 -0.297 1 97.62 70 GLU A C 1
ATOM 553 O O . GLU A 1 70 ? 0.689 -10.469 -1.047 1 97.62 70 GLU A O 1
ATOM 558 N N . VAL A 1 71 ? 1.002 -8.453 -0.058 1 98.25 71 VAL A N 1
ATOM 559 C CA . VAL A 1 71 ? 2.439 -8.391 -0.306 1 98.25 71 VAL A CA 1
ATOM 560 C C . VAL A 1 71 ? 3.201 -8.82 0.944 1 98.25 71 VAL A C 1
ATOM 562 O O . VAL A 1 71 ? 3.059 -8.219 2.008 1 98.25 71 VAL A O 1
ATOM 565 N N . ARG A 1 72 ? 3.998 -9.805 0.788 1 97 72 ARG A N 1
ATOM 566 C CA . ARG A 1 72 ? 4.652 -10.406 1.946 1 97 72 ARG A CA 1
ATOM 567 C C . ARG A 1 72 ? 6.172 -10.375 1.79 1 97 72 ARG A C 1
ATOM 569 O O . ARG A 1 72 ? 6.688 -10.422 0.671 1 97 72 ARG A O 1
ATOM 576 N N . VAL A 1 73 ? 6.848 -10.312 2.939 1 96.75 73 VAL A N 1
ATOM 577 C CA . VAL A 1 73 ? 8.305 -10.328 2.988 1 96.75 73 VAL A CA 1
ATOM 578 C C . VAL A 1 73 ? 8.781 -11.43 3.93 1 96.75 73 VAL A C 1
ATOM 580 O O . VAL A 1 73 ? 8.25 -11.586 5.031 1 96.75 73 VAL A O 1
ATOM 583 N N . ILE A 1 74 ? 9.672 -12.156 3.469 1 95.19 74 ILE A N 1
ATOM 584 C CA . ILE A 1 74 ? 10.445 -13.07 4.316 1 95.19 74 ILE A CA 1
ATOM 585 C C . ILE A 1 74 ? 11.844 -12.5 4.547 1 95.19 74 ILE A C 1
ATOM 587 O O . ILE A 1 74 ? 12.617 -12.344 3.6 1 95.19 74 ILE A O 1
ATOM 591 N N . ASN A 1 75 ? 12.141 -12.203 5.762 1 94.62 75 ASN A N 1
ATOM 592 C CA . ASN A 1 75 ? 13.461 -11.672 6.066 1 94.62 75 ASN A CA 1
ATOM 593 C C . ASN A 1 75 ? 14.547 -12.742 5.906 1 94.62 75 ASN A C 1
ATOM 595 O O . ASN A 1 75 ? 14.289 -13.93 6.137 1 94.62 75 ASN A O 1
ATOM 599 N N . GLN A 1 76 ? 15.688 -12.234 5.59 1 90.69 76 GLN A N 1
ATOM 600 C CA . GLN A 1 76 ? 16.812 -13.156 5.465 1 90.69 76 GLN A CA 1
ATOM 601 C C . GLN A 1 76 ? 17 -13.969 6.742 1 90.69 76 GLN A C 1
ATOM 603 O O . GLN A 1 76 ? 16.969 -13.422 7.844 1 90.69 76 GLN A O 1
ATOM 608 N N . GLY A 1 77 ? 17.203 -15.203 6.566 1 86.75 77 GLY A N 1
ATOM 609 C CA . GLY A 1 77 ? 17.438 -16.078 7.699 1 86.75 77 GLY A CA 1
ATOM 610 C C . GLY A 1 77 ? 16.156 -16.547 8.375 1 86.75 77 GLY A C 1
ATOM 611 O O . GLY A 1 77 ? 16.188 -17.438 9.234 1 86.75 77 GLY A O 1
ATOM 612 N N . ALA A 1 78 ? 15.062 -15.945 8.086 1 87.19 78 ALA A N 1
ATOM 613 C CA . ALA A 1 78 ? 13.797 -16.344 8.695 1 87.19 78 ALA A CA 1
ATOM 614 C C . ALA A 1 78 ? 13.227 -17.578 7.992 1 87.19 78 ALA A C 1
ATOM 616 O O . ALA A 1 78 ? 13.516 -17.812 6.82 1 87.19 78 ALA A O 1
ATOM 617 N N . ALA A 1 79 ? 12.523 -18.328 8.766 1 84 79 ALA A N 1
ATOM 618 C CA . ALA A 1 79 ? 11.766 -19.422 8.148 1 84 79 ALA A CA 1
ATOM 619 C C . ALA A 1 79 ? 10.672 -18.875 7.23 1 84 79 ALA A C 1
ATOM 621 O O . ALA A 1 79 ? 10.117 -17.797 7.48 1 84 79 ALA A O 1
ATOM 622 N N . SER A 1 80 ? 10.375 -19.594 6.195 1 74.88 80 SER A N 1
ATOM 623 C CA . SER A 1 80 ? 9.359 -19.203 5.227 1 74.88 80 SER A CA 1
ATOM 624 C C . SER A 1 80 ? 8.008 -19 5.898 1 74.88 80 SER A C 1
ATOM 626 O O . SER A 1 80 ? 7.18 -18.219 5.422 1 74.88 80 SER A O 1
ATOM 628 N N . SER A 1 81 ? 7.805 -19.734 6.883 1 80.44 81 SER A N 1
ATOM 629 C CA . SER A 1 81 ? 6.535 -19.656 7.598 1 80.44 81 SER A CA 1
ATOM 630 C C . SER A 1 81 ? 6.406 -18.328 8.352 1 80.44 81 SER A C 1
ATOM 632 O O . SER A 1 81 ? 5.312 -17.969 8.797 1 80.44 81 SER A O 1
ATOM 634 N N . HIS A 1 82 ? 7.508 -17.672 8.461 1 88.12 82 HIS A N 1
ATOM 635 C CA . HIS A 1 82 ? 7.5 -16.422 9.211 1 88.12 82 HIS A CA 1
ATOM 636 C C . HIS A 1 82 ? 7.555 -15.219 8.273 1 88.12 82 HIS A C 1
ATOM 638 O O . HIS A 1 82 ? 8.492 -14.422 8.336 1 88.12 82 HIS A O 1
ATOM 644 N N . SER A 1 83 ? 6.578 -15.109 7.434 1 93.44 83 SER A N 1
ATOM 645 C CA . SER A 1 83 ? 6.52 -13.953 6.539 1 93.44 83 SER A CA 1
ATOM 646 C C . SER A 1 83 ? 5.707 -12.82 7.156 1 93.44 83 SER A C 1
ATOM 648 O O . SER A 1 83 ? 4.816 -13.062 7.973 1 93.44 83 SER A O 1
ATOM 650 N N . LYS A 1 84 ? 6.082 -11.633 6.848 1 95 84 LYS A N 1
ATOM 651 C CA . LYS A 1 84 ? 5.391 -10.43 7.301 1 95 84 LYS A CA 1
ATOM 652 C C . LYS A 1 84 ? 4.578 -9.805 6.172 1 95 84 LYS A C 1
ATOM 654 O O . LYS A 1 84 ? 5.031 -9.75 5.027 1 95 84 LYS A O 1
ATOM 659 N N . ILE A 1 85 ? 3.395 -9.305 6.52 1 96.62 85 ILE A N 1
ATOM 660 C CA . ILE A 1 85 ? 2.58 -8.562 5.562 1 96.62 85 ILE A CA 1
ATOM 661 C C . ILE A 1 85 ? 2.99 -7.094 5.559 1 96.62 85 ILE A C 1
ATOM 663 O O . ILE A 1 85 ? 2.975 -6.438 6.602 1 96.62 85 ILE A O 1
ATOM 667 N N . ILE A 1 86 ? 3.289 -6.598 4.406 1 97.56 86 ILE A N 1
ATOM 668 C CA . ILE A 1 86 ? 3.686 -5.191 4.375 1 97.56 86 ILE A CA 1
ATOM 669 C C . ILE A 1 86 ? 2.609 -4.367 3.67 1 97.56 86 ILE A C 1
ATOM 671 O O . ILE A 1 86 ? 2.568 -3.143 3.809 1 97.56 86 ILE A O 1
ATOM 675 N N . ALA A 1 87 ? 1.756 -5 2.945 1 98.31 87 ALA A N 1
ATOM 676 C CA . ALA A 1 87 ? 0.594 -4.352 2.34 1 98.31 87 ALA A CA 1
ATOM 677 C C . ALA A 1 87 ? -0.477 -5.379 1.979 1 98.31 87 ALA A C 1
ATOM 679 O O . ALA A 1 87 ? -0.162 -6.523 1.652 1 98.31 87 ALA A O 1
ATOM 680 N N . GLN A 1 88 ? -1.655 -5.004 2.086 1 97.5 88 GLN A N 1
ATOM 681 C CA . GLN A 1 88 ? -2.791 -5.812 1.655 1 97.5 88 GLN A CA 1
ATOM 682 C C . GLN A 1 88 ? -3.734 -5.008 0.767 1 97.5 88 GLN A C 1
ATOM 684 O O . GLN A 1 88 ? -4.035 -3.848 1.061 1 97.5 88 GLN A O 1
ATOM 689 N N . CYS A 1 89 ? -4.199 -5.59 -0.291 1 97.06 89 CYS A N 1
ATOM 690 C CA . CYS A 1 89 ? -5.168 -4.977 -1.192 1 97.06 89 CYS A CA 1
ATOM 691 C C . CYS A 1 89 ? -6.457 -5.785 -1.247 1 97.06 89 CYS A C 1
ATOM 693 O O . CYS A 1 89 ? -6.418 -7.008 -1.411 1 97.06 89 CYS A O 1
ATOM 695 N N . SER A 1 90 ? -7.598 -5.121 -1.11 1 93.38 90 SER A N 1
ATOM 696 C CA . SER A 1 90 ? -8.906 -5.773 -1.134 1 93.38 90 SER A CA 1
ATOM 697 C C . SER A 1 90 ? -9.891 -5.004 -2.004 1 93.38 90 SER A C 1
ATOM 699 O O . SER A 1 90 ? -10.039 -3.787 -1.859 1 93.38 90 SER A O 1
ATOM 701 N N . ALA A 1 91 ? -10.508 -5.742 -2.887 1 88.75 91 ALA A N 1
ATOM 702 C CA . ALA A 1 91 ? -11.531 -5.18 -3.771 1 88.75 91 ALA A CA 1
ATOM 703 C C . ALA A 1 91 ? -12.688 -6.156 -3.969 1 88.75 91 ALA A C 1
ATOM 705 O O . ALA A 1 91 ? -12.508 -7.371 -3.838 1 88.75 91 ALA A O 1
ATOM 706 N N . GLY A 1 92 ? -13.906 -5.57 -4.25 1 81.5 92 GLY A N 1
ATOM 707 C CA . GLY A 1 92 ? -15.07 -6.391 -4.535 1 81.5 92 GLY A CA 1
ATOM 708 C C . GLY A 1 92 ? -16.078 -5.699 -5.438 1 81.5 92 GLY A C 1
ATOM 709 O O . GLY A 1 92 ? -16.062 -4.473 -5.57 1 81.5 92 GLY A O 1
ATOM 710 N N . THR A 1 93 ? -16.719 -6.508 -6.188 1 71.06 93 THR A N 1
ATOM 711 C CA . THR A 1 93 ? -17.766 -5.938 -7.035 1 71.06 93 THR A CA 1
ATOM 712 C C . THR A 1 93 ? -19.047 -6.762 -6.949 1 71.06 93 THR A C 1
ATOM 714 O O . THR A 1 93 ? -19 -7.961 -6.668 1 71.06 93 THR A O 1
ATOM 717 N N . THR A 1 94 ? -20.125 -6.055 -6.98 1 64.94 94 THR A N 1
ATOM 718 C CA . THR A 1 94 ? -21.406 -6.754 -7.047 1 64.94 94 THR A CA 1
ATOM 719 C C . THR A 1 94 ? -21.844 -6.941 -8.5 1 64.94 94 THR A C 1
ATOM 721 O O . THR A 1 94 ? -22.828 -7.625 -8.766 1 64.94 94 THR A O 1
ATOM 724 N N . ILE A 1 95 ? -21.188 -6.062 -9.258 1 64.88 95 ILE A N 1
ATOM 725 C CA . ILE A 1 95 ? -21.594 -6.156 -10.648 1 64.88 95 ILE A CA 1
ATOM 726 C C . ILE A 1 95 ? -21.094 -7.469 -11.25 1 64.88 95 ILE A C 1
ATOM 728 O O . ILE A 1 95 ? -19.891 -7.742 -11.234 1 64.88 95 ILE A O 1
ATOM 732 N N . LEU A 1 96 ? -22.031 -8.211 -11.695 1 61.53 96 LEU A N 1
ATOM 733 C CA . LEU A 1 96 ? -21.734 -9.492 -12.328 1 61.53 96 LEU A CA 1
ATOM 734 C C . LEU A 1 96 ? -20.938 -9.281 -13.617 1 61.53 96 LEU A C 1
ATOM 736 O O . LEU A 1 96 ? -21.203 -8.344 -14.367 1 61.53 96 LEU A O 1
ATOM 740 N N . ASP A 1 97 ? -19.891 -10.117 -13.812 1 64.81 97 ASP A N 1
ATOM 741 C CA . ASP A 1 97 ? -19.156 -10.305 -15.055 1 64.81 97 ASP A CA 1
ATOM 742 C C . ASP A 1 97 ? -18.188 -9.148 -15.297 1 64.81 97 ASP A C 1
ATOM 744 O O . ASP A 1 97 ? -17.812 -8.875 -16.438 1 64.81 97 ASP A O 1
ATOM 748 N N . ASN A 1 98 ? -17.844 -8.43 -14.32 1 78.06 98 ASN A N 1
ATOM 749 C CA . ASN A 1 98 ? -16.859 -7.371 -14.508 1 78.06 98 ASN A CA 1
ATOM 750 C C . ASN A 1 98 ? -15.516 -7.734 -13.875 1 78.06 98 ASN A C 1
ATOM 752 O O . ASN A 1 98 ? -15.477 -8.289 -12.781 1 78.06 98 ASN A O 1
ATOM 756 N N . ASP A 1 99 ? -14.477 -7.512 -14.727 1 87.5 99 ASP A N 1
ATOM 757 C CA . ASP A 1 99 ? -13.133 -7.602 -14.164 1 87.5 99 ASP A CA 1
ATOM 758 C C . ASP A 1 99 ? -12.883 -6.492 -13.141 1 87.5 99 ASP A C 1
ATOM 760 O O . ASP A 1 99 ? -13.445 -5.402 -13.258 1 87.5 99 ASP A O 1
ATOM 764 N N . ILE A 1 100 ? -12.172 -6.898 -12.18 1 89.5 100 ILE A N 1
ATOM 765 C CA . ILE A 1 100 ? -11.812 -5.879 -11.203 1 89.5 100 ILE A CA 1
ATOM 766 C C . ILE A 1 100 ? -10.32 -5.949 -10.906 1 89.5 100 ILE A C 1
ATOM 768 O O 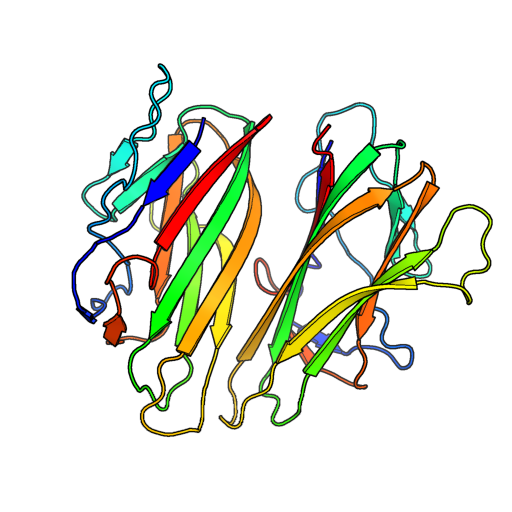. ILE A 1 100 ? -9.75 -7.039 -10.789 1 89.5 100 ILE A O 1
ATOM 772 N N . THR A 1 101 ? -9.672 -4.789 -10.914 1 93.88 101 THR A N 1
ATOM 773 C CA . THR A 1 101 ? -8.266 -4.715 -10.531 1 93.88 101 THR A CA 1
ATOM 774 C C . THR A 1 101 ? -8.125 -4.211 -9.094 1 93.88 101 THR A C 1
ATOM 776 O O . THR A 1 101 ? -8.984 -3.482 -8.602 1 93.88 101 THR A O 1
ATOM 779 N N . CYS A 1 102 ? -7.145 -4.691 -8.5 1 95.56 102 CYS A N 1
ATOM 780 C CA . CYS A 1 102 ? -6.758 -4.188 -7.188 1 95.56 102 CYS A CA 1
ATOM 781 C C . CYS A 1 102 ? -5.277 -3.826 -7.156 1 95.56 102 CYS A C 1
ATOM 783 O O . CYS A 1 102 ? -4.418 -4.684 -7.363 1 95.56 102 CYS A O 1
ATOM 785 N N . TYR A 1 103 ? -4.941 -2.553 -6.879 1 97.94 103 TYR A N 1
ATOM 786 C CA . TYR A 1 103 ? -3.576 -2.041 -6.891 1 97.94 103 TYR A CA 1
ATOM 787 C C . TYR A 1 103 ? -3.18 -1.513 -5.516 1 97.94 103 TYR A C 1
ATOM 789 O O . TYR A 1 103 ? -3.982 -0.87 -4.836 1 97.94 103 TYR A O 1
ATOM 797 N N . THR A 1 104 ? -1.952 -1.777 -5.102 1 98.62 104 THR A N 1
ATOM 798 C CA . THR A 1 104 ? -1.357 -1.141 -3.932 1 98.62 104 THR A CA 1
ATOM 799 C C . THR A 1 104 ? 0.144 -0.952 -4.125 1 98.62 104 THR A C 1
ATOM 801 O O . THR A 1 104 ? 0.731 -1.51 -5.055 1 98.62 104 THR A O 1
ATOM 804 N N . SER A 1 105 ? 0.716 -0.124 -3.348 1 98.69 105 SER A N 1
ATOM 805 C CA . SER A 1 105 ? 2.156 0.112 -3.328 1 98.69 105 SER A CA 1
ATOM 806 C C . SER A 1 105 ? 2.615 0.612 -1.962 1 98.69 105 SER A C 1
ATOM 808 O O . SER A 1 105 ? 1.847 1.244 -1.235 1 98.69 105 SER A O 1
ATOM 810 N N . VAL A 1 106 ? 3.834 0.3 -1.629 1 97.94 106 VAL A N 1
ATOM 811 C CA . VAL A 1 106 ? 4.371 0.672 -0.323 1 97.94 106 VAL A CA 1
ATOM 812 C C . VAL A 1 106 ? 5.887 0.818 -0.41 1 97.94 106 VAL A C 1
ATOM 814 O O . VAL A 1 106 ? 6.551 0.068 -1.13 1 97.94 106 VAL A O 1
ATOM 817 N N . ALA A 1 107 ? 6.426 1.769 0.35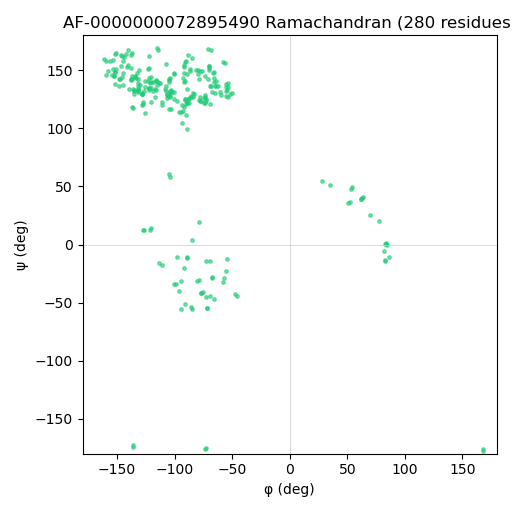1 1 96.44 107 ALA A N 1
ATOM 818 C CA . ALA A 1 107 ? 7.871 1.834 0.542 1 96.44 107 ALA A CA 1
ATOM 819 C C . ALA A 1 107 ? 8.297 1.055 1.783 1 96.44 107 ALA A C 1
ATOM 821 O O . ALA A 1 107 ? 7.625 1.103 2.814 1 96.44 107 ALA A O 1
ATOM 822 N N . GLN A 1 108 ? 9.398 0.366 1.651 1 95.5 108 GLN A N 1
ATOM 823 C CA . GLN A 1 108 ? 9.891 -0.494 2.723 1 95.5 108 GLN A CA 1
ATOM 824 C C . GLN A 1 108 ? 11.414 -0.56 2.719 1 95.5 108 GLN A C 1
ATOM 826 O O . GLN A 1 108 ? 12.039 -0.673 1.66 1 95.5 108 GLN A O 1
ATOM 831 N N . ILE A 1 109 ? 11.977 -0.464 3.896 1 94.56 109 ILE A N 1
ATOM 832 C CA . ILE A 1 109 ? 13.383 -0.804 4.016 1 94.56 109 ILE A CA 1
ATOM 833 C C . ILE A 1 109 ? 13.562 -2.32 3.957 1 94.56 109 ILE A C 1
ATOM 835 O O . ILE A 1 109 ? 12.977 -3.049 4.762 1 94.56 109 ILE A O 1
ATOM 839 N N . LEU A 1 110 ? 14.328 -2.732 3.018 1 94.81 110 LEU A N 1
ATOM 840 C CA . LEU A 1 110 ? 14.594 -4.16 2.867 1 94.81 110 LEU A CA 1
ATOM 841 C C . LEU A 1 110 ? 16.094 -4.445 2.955 1 94.81 110 LEU A C 1
ATOM 843 O O . LEU A 1 110 ? 16.906 -3.645 2.498 1 94.81 110 LEU A O 1
ATOM 847 N N . GLN A 1 111 ? 16.422 -5.586 3.572 1 95.19 111 GLN A N 1
ATOM 848 C CA . GLN A 1 111 ? 17.812 -6.051 3.637 1 95.19 111 GLN A CA 1
ATOM 849 C C . GLN A 1 111 ? 18.141 -6.969 2.461 1 95.19 111 GLN A C 1
ATOM 851 O O . GLN A 1 111 ? 17.25 -7.621 1.909 1 95.19 111 GLN A O 1
ATOM 856 N N . ALA A 1 112 ? 19.438 -6.973 2.168 1 95.31 112 ALA A N 1
ATOM 857 C CA . ALA A 1 112 ? 19.891 -7.926 1.162 1 95.31 112 ALA A CA 1
ATOM 858 C C . ALA A 1 112 ? 19.422 -9.336 1.494 1 95.31 112 ALA A C 1
ATOM 860 O O . ALA A 1 112 ? 19.5 -9.773 2.648 1 95.31 112 ALA A O 1
ATOM 861 N N . ASN A 1 113 ? 18.812 -10.023 0.514 1 94.88 113 ASN A N 1
ATOM 862 C CA . ASN A 1 113 ? 18.391 -11.422 0.565 1 94.88 113 ASN A CA 1
ATOM 863 C C . ASN A 1 113 ? 17.031 -11.57 1.229 1 94.88 113 ASN A C 1
ATOM 865 O O . ASN A 1 113 ? 16.562 -12.695 1.44 1 94.88 113 ASN A O 1
ATOM 869 N N . ASP A 1 114 ? 16.453 -10.5 1.604 1 96 114 ASP A N 1
ATOM 870 C CA . ASP A 1 114 ? 15.023 -10.609 1.868 1 96 114 ASP A CA 1
ATOM 871 C C . ASP A 1 114 ? 14.273 -11.109 0.636 1 96 114 ASP A C 1
ATOM 873 O O . ASP A 1 114 ? 14.766 -10.984 -0.488 1 96 114 ASP A O 1
ATOM 877 N N . ARG A 1 115 ? 13.109 -11.68 0.842 1 95.25 115 ARG A N 1
ATOM 878 C CA . ARG A 1 115 ? 12.273 -12.172 -0.246 1 95.25 115 ARG A CA 1
ATOM 879 C C . ARG A 1 115 ? 10.898 -11.516 -0.218 1 95.25 115 ARG A C 1
ATOM 881 O O . ARG A 1 115 ? 10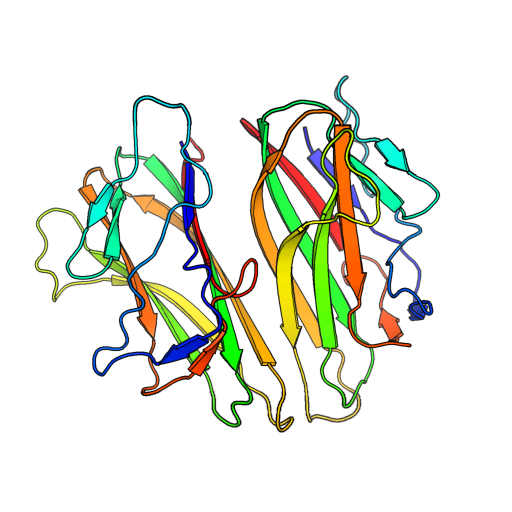.289 -11.375 0.847 1 95.25 115 ARG A O 1
ATOM 888 N N . VAL A 1 116 ? 10.43 -11.078 -1.396 1 96.5 116 VAL A N 1
ATOM 889 C CA . VAL A 1 116 ? 9.117 -10.477 -1.539 1 96.5 116 VAL A CA 1
ATOM 890 C C . VAL A 1 116 ? 8.242 -11.344 -2.445 1 96.5 116 VAL A C 1
ATOM 892 O O . VAL A 1 116 ? 8.688 -11.797 -3.502 1 96.5 116 VAL A O 1
ATOM 895 N N . TYR A 1 117 ? 7.016 -11.609 -2.045 1 95.88 117 TYR A N 1
ATOM 896 C CA . TYR A 1 117 ? 6.109 -12.375 -2.891 1 95.88 117 TYR A CA 1
ATOM 897 C C . TYR A 1 117 ? 4.656 -11.984 -2.631 1 95.88 117 TYR A C 1
ATOM 899 O O . TYR A 1 117 ? 4.363 -11.273 -1.664 1 95.88 117 TYR A O 1
ATOM 907 N N . LEU A 1 118 ? 3.773 -12.383 -3.551 1 96.88 118 LEU A N 1
ATOM 908 C CA . LEU A 1 118 ? 2.346 -12.117 -3.418 1 96.88 118 LEU A CA 1
ATOM 909 C C . LEU A 1 118 ? 1.597 -13.383 -3.008 1 96.88 118 LEU A C 1
ATOM 911 O O . LEU A 1 118 ? 1.886 -14.469 -3.508 1 96.88 118 LEU A O 1
ATOM 915 N N . GLN A 1 119 ? 0.582 -13.156 -2.137 1 95.88 119 GLN A N 1
ATOM 916 C CA . GLN A 1 119 ? -0.256 -14.281 -1.729 1 95.88 119 GLN A CA 1
ATOM 917 C C . GLN A 1 119 ? -1.732 -13.898 -1.733 1 95.88 119 GLN A C 1
ATOM 919 O O . GLN A 1 119 ? -2.145 -12.984 -1.016 1 95.88 119 GLN A O 1
ATOM 924 N N . GLN A 1 120 ? -2.424 -14.594 -2.59 1 95.25 120 GLN A N 1
ATOM 925 C CA . GLN A 1 120 ? -3.877 -14.461 -2.625 1 95.25 120 GLN A CA 1
ATOM 926 C C . GLN A 1 120 ? -4.512 -15.031 -1.362 1 95.25 120 GLN A C 1
ATOM 928 O O . GLN A 1 120 ? -4.109 -16.094 -0.883 1 95.25 120 GLN A O 1
ATOM 933 N N . ILE A 1 121 ? -5.488 -14.281 -0.837 1 93.88 121 ILE A N 1
ATOM 934 C CA . ILE A 1 121 ? -6.113 -14.703 0.411 1 93.88 121 ILE A CA 1
ATOM 935 C C . ILE A 1 121 ? -7.238 -15.695 0.115 1 93.88 121 ILE A C 1
ATOM 937 O O . ILE A 1 121 ? -7.254 -16.797 0.65 1 93.88 121 ILE A O 1
ATOM 941 N N . GLN A 1 122 ? -8.164 -15.25 -0.736 1 90.69 122 GLN A N 1
ATOM 942 C CA . GLN A 1 122 ? -9.242 -16.172 -1.1 1 90.69 122 GLN A CA 1
ATOM 943 C C . GLN A 1 122 ? -8.758 -17.219 -2.086 1 90.69 122 GLN A C 1
ATOM 945 O O . GLN A 1 122 ? -7.969 -16.922 -2.986 1 90.69 122 GLN A O 1
ATOM 950 N N . LYS A 1 123 ? -9.312 -18.312 -2.025 1 86.62 123 LYS A N 1
ATOM 951 C CA . LYS A 1 123 ? -8.828 -19.438 -2.828 1 86.62 123 LYS A CA 1
ATOM 952 C C . LYS A 1 123 ? -9.531 -19.484 -4.184 1 86.62 123 LYS A C 1
ATOM 954 O O . LYS A 1 123 ? -10.609 -18.906 -4.352 1 86.62 123 LYS A O 1
ATOM 959 N N . HIS A 1 124 ? -8.766 -20.156 -5.062 1 86.94 124 HIS A N 1
ATOM 960 C CA . HIS A 1 124 ? -9.289 -20.531 -6.371 1 86.94 124 HIS A CA 1
ATOM 961 C C . HIS A 1 124 ? -9.844 -19.312 -7.105 1 86.94 124 HIS A C 1
ATOM 963 O O . HIS A 1 124 ? -10.969 -19.344 -7.613 1 86.94 124 HIS A O 1
ATOM 969 N N . ARG A 1 125 ? -9.086 -18.328 -7.137 1 90.31 125 ARG A N 1
ATOM 970 C CA . ARG A 1 125 ? -9.453 -17.125 -7.891 1 90.31 125 ARG A CA 1
ATOM 971 C C . ARG A 1 125 ? -8.898 -17.188 -9.312 1 90.31 125 ARG A C 1
ATOM 973 O O . ARG A 1 125 ? -7.773 -17.641 -9.531 1 90.31 125 ARG A O 1
ATOM 980 N N . HIS A 1 126 ? -9.727 -16.656 -10.164 1 91.44 126 HIS A N 1
ATOM 981 C CA . HIS A 1 126 ? -9.312 -16.531 -11.562 1 91.44 126 HIS A CA 1
ATOM 982 C C . HIS A 1 126 ? -8.672 -15.172 -11.82 1 91.44 126 HIS A C 1
ATOM 984 O O . HIS A 1 126 ? -9.352 -14.148 -11.789 1 91.44 126 HIS A O 1
ATOM 990 N N . LEU A 1 127 ? -7.371 -15.25 -12.141 1 94.88 127 LEU A N 1
ATOM 991 C CA . LEU A 1 127 ? -6.625 -14.023 -12.391 1 94.88 127 LEU A CA 1
ATOM 992 C C . LEU A 1 127 ? -6.402 -13.828 -13.891 1 94.88 127 LEU A C 1
ATOM 994 O O . LEU A 1 127 ? -6.023 -14.766 -14.594 1 94.88 127 LEU A O 1
ATOM 998 N N . LEU A 1 128 ? -6.711 -12.625 -14.359 1 95.5 128 LEU A N 1
ATOM 999 C CA . LEU A 1 128 ? -6.258 -12.227 -15.688 1 95.5 128 LEU A CA 1
ATOM 1000 C C . LEU A 1 128 ? -4.785 -11.836 -15.664 1 95.5 128 LEU A C 1
ATOM 1002 O O . LEU A 1 128 ? -4.383 -10.953 -14.906 1 95.5 128 LEU A O 1
ATOM 1006 N N . MET A 1 129 ? -3.99 -12.531 -16.516 1 95 129 MET A N 1
ATOM 1007 C CA . MET A 1 129 ? -2.539 -12.422 -16.391 1 95 129 MET A CA 1
ATOM 1008 C C . MET A 1 129 ? -1.929 -11.898 -17.688 1 95 129 MET A C 1
ATOM 1010 O O . MET A 1 129 ? -0.713 -11.961 -17.875 1 95 129 MET A O 1
ATOM 1014 N N . SER A 1 130 ? -2.77 -11.398 -18.578 1 92.56 130 SER A N 1
ATOM 1015 C CA . SER A 1 130 ? -2.23 -10.773 -19.781 1 92.56 130 SER A CA 1
ATOM 1016 C C . SER A 1 130 ? -1.506 -9.477 -19.453 1 92.56 130 SER A C 1
ATOM 1018 O O . SER A 1 130 ? -1.665 -8.93 -18.359 1 92.56 130 SER A O 1
ATOM 1020 N N . MET A 1 131 ? -0.775 -8.961 -20.359 1 90.38 131 MET A N 1
ATOM 1021 C CA . MET A 1 131 ? 0.092 -7.809 -20.141 1 90.38 131 MET A CA 1
ATOM 1022 C C . MET A 1 131 ? -0.702 -6.629 -19.578 1 90.38 131 MET A C 1
ATOM 1024 O O . MET A 1 131 ? -1.772 -6.301 -20.094 1 90.38 131 MET A O 1
ATOM 1028 N N . GLY A 1 132 ? -0.121 -6.137 -18.594 1 94.06 132 GLY A N 1
ATOM 1029 C CA . GLY A 1 132 ? -0.67 -4.918 -18.016 1 94.06 132 GLY A CA 1
ATOM 1030 C C . GLY A 1 132 ? -1.765 -5.184 -17 1 94.06 132 GLY A C 1
ATOM 1031 O O . GLY A 1 132 ? -2.195 -4.273 -16.281 1 94.06 132 GLY A O 1
ATOM 1032 N N . ARG A 1 133 ? -2.268 -6.359 -16.875 1 95.19 133 ARG A N 1
ATOM 1033 C CA . ARG A 1 133 ? -3.434 -6.637 -16.047 1 95.19 133 ARG A CA 1
ATOM 1034 C C . ARG A 1 133 ? -3.016 -7.004 -14.625 1 95.19 133 ARG A C 1
ATOM 1036 O O . ARG A 1 133 ? -3.596 -6.512 -13.656 1 95.19 133 ARG A O 1
ATOM 1043 N N . SER A 1 134 ? -2.109 -7.945 -14.508 1 96.81 134 SER A N 1
ATOM 1044 C CA . SER A 1 134 ? -1.533 -8.328 -13.227 1 96.81 134 SER A CA 1
ATOM 1045 C C . SER A 1 134 ? -0.01 -8.25 -13.258 1 96.81 134 SER A C 1
ATOM 1047 O O . SER A 1 134 ? 0.621 -8.711 -14.211 1 96.81 134 SER A O 1
ATOM 1049 N N . PHE A 1 135 ? 0.546 -7.652 -12.133 1 96.69 135 PHE A N 1
ATOM 1050 C CA . PHE A 1 135 ? 1.989 -7.445 -12.156 1 96.69 135 PHE A CA 1
ATOM 1051 C C . PHE A 1 135 ? 2.523 -7.227 -10.742 1 96.69 135 PHE A C 1
ATOM 1053 O O . PHE A 1 135 ? 1.762 -6.914 -9.828 1 96.69 135 PHE A O 1
ATOM 1060 N N . LEU A 1 136 ? 3.777 -7.457 -10.656 1 96.19 136 LEU A N 1
ATOM 1061 C CA . LEU A 1 136 ? 4.582 -7.141 -9.477 1 96.19 136 LEU A CA 1
ATOM 1062 C C . LEU A 1 136 ? 5.855 -6.402 -9.867 1 96.19 136 LEU A C 1
ATOM 1064 O O . LEU A 1 136 ? 6.562 -6.828 -10.789 1 96.19 136 LEU A O 1
ATOM 1068 N N . GLY A 1 137 ? 6.168 -5.27 -9.188 1 95.69 137 GLY A N 1
ATOM 1069 C CA . GLY A 1 137 ? 7.391 -4.531 -9.461 1 95.69 137 GLY A CA 1
ATOM 1070 C C . GLY A 1 137 ? 8.047 -3.998 -8.203 1 95.69 137 GLY A C 1
ATOM 1071 O O . GLY A 1 137 ? 7.391 -3.82 -7.172 1 95.69 137 GLY A O 1
ATOM 1072 N N . ILE A 1 138 ? 9.328 -3.82 -8.312 1 95.62 138 ILE A N 1
ATOM 1073 C CA . ILE A 1 138 ? 10.148 -3.287 -7.227 1 95.62 138 ILE A CA 1
ATOM 1074 C C . ILE A 1 138 ? 11.18 -2.305 -7.789 1 95.62 138 ILE A C 1
ATOM 1076 O O . ILE A 1 138 ? 11.82 -2.582 -8.805 1 95.62 138 ILE A O 1
ATOM 1080 N N . VAL A 1 139 ? 11.312 -1.176 -7.152 1 94.25 139 VAL A N 1
ATOM 1081 C CA . VAL A 1 139 ? 12.289 -0.151 -7.523 1 94.25 139 VAL A CA 1
ATOM 1082 C C . VAL A 1 139 ? 13.109 0.251 -6.297 1 94.25 139 VAL A C 1
ATOM 1084 O O . VAL A 1 139 ? 12.547 0.596 -5.254 1 94.25 139 VAL A O 1
ATOM 1087 N N . LYS A 1 140 ? 14.375 0.249 -6.445 1 93.38 140 LYS A N 1
ATOM 1088 C CA . LYS A 1 140 ? 15.219 0.793 -5.387 1 93.38 140 LYS A CA 1
ATOM 1089 C C . LYS A 1 140 ? 15.234 2.318 -5.422 1 93.38 140 LYS A C 1
ATOM 1091 O O . LYS A 1 140 ? 15.523 2.918 -6.461 1 93.38 140 LYS A O 1
ATOM 1096 N N . LEU A 1 141 ? 14.945 2.994 -4.355 1 91.12 141 LEU A N 1
ATOM 1097 C CA . LEU A 1 141 ? 14.859 4.449 -4.277 1 91.12 141 LEU A CA 1
ATOM 1098 C C . LEU A 1 141 ? 16.172 5.043 -3.775 1 91.12 141 LEU A C 1
ATOM 1100 O O . LEU A 1 141 ? 16.5 6.184 -4.105 1 91.12 141 LEU A O 1
ATOM 1104 N N . SER A 1 142 ? 16.844 4.449 -2.812 1 76.56 142 SER A N 1
ATOM 1105 C CA . SER A 1 142 ? 18.141 4.91 -2.307 1 76.56 142 SER A CA 1
ATOM 1106 C C . SER A 1 142 ? 18.953 3.758 -1.727 1 76.56 142 SER A C 1
ATOM 1108 O O . SER A 1 142 ? 18.391 2.756 -1.284 1 76.56 142 SER A O 1
ATOM 1110 N N . THR B 1 1 ? 15.391 10.531 2.07 1 86.38 1 THR B N 1
ATOM 1111 C CA . THR B 1 1 ? 14.531 10.758 3.225 1 86.38 1 THR B CA 1
ATOM 1112 C C . THR B 1 1 ? 13.148 10.164 2.994 1 86.38 1 THR B C 1
ATOM 1114 O O . THR B 1 1 ? 12.547 10.359 1.935 1 86.38 1 THR B O 1
ATOM 1117 N N . ALA B 1 2 ? 12.633 9.359 3.91 1 91.69 2 ALA B N 1
ATOM 1118 C CA . ALA B 1 2 ? 11.336 8.703 3.771 1 91.69 2 ALA B CA 1
ATOM 1119 C C . ALA B 1 2 ? 10.758 8.344 5.133 1 91.69 2 ALA B C 1
ATOM 1121 O O . ALA B 1 2 ? 11.484 8.25 6.125 1 91.69 2 ALA B O 1
ATOM 1122 N N . ILE B 1 3 ? 9.453 8.18 5.137 1 93.12 3 ILE B N 1
ATOM 1123 C CA . ILE B 1 3 ? 8.773 7.707 6.336 1 93.12 3 ILE B CA 1
ATOM 1124 C C . ILE B 1 3 ? 7.555 6.875 5.941 1 93.12 3 ILE B C 1
ATOM 1126 O O . ILE B 1 3 ? 6.926 7.129 4.91 1 93.12 3 ILE B O 1
ATOM 1130 N N . HIS B 1 4 ? 7.301 5.852 6.664 1 95 4 HIS B N 1
ATOM 1131 C CA . HIS B 1 4 ? 6.117 5.004 6.543 1 95 4 HIS B CA 1
ATOM 1132 C C . HIS B 1 4 ? 5.414 4.844 7.887 1 95 4 HIS B C 1
ATOM 1134 O O . HIS B 1 4 ? 6.016 4.371 8.852 1 95 4 HIS B O 1
ATOM 1140 N N . LEU B 1 5 ? 4.133 5.23 7.863 1 94.25 5 LEU B N 1
ATOM 1141 C CA . LEU B 1 5 ? 3.383 5.289 9.117 1 94.25 5 LEU B CA 1
ATOM 1142 C C . LEU B 1 5 ? 2.244 4.273 9.109 1 94.25 5 LEU B C 1
ATOM 1144 O O . LEU B 1 5 ? 1.554 4.113 8.102 1 94.25 5 LEU B O 1
ATOM 1148 N N . GLU B 1 6 ? 2.09 3.619 10.203 1 94.56 6 GLU B N 1
ATOM 1149 C CA . GLU B 1 6 ? 0.963 2.742 10.5 1 94.56 6 GLU B CA 1
ATOM 1150 C C . GLU B 1 6 ? 0.522 2.887 11.953 1 94.56 6 GLU B C 1
ATOM 1152 O O . GLU B 1 6 ? 1.2 3.537 12.75 1 94.56 6 GLU B O 1
ATOM 1157 N N . ARG B 1 7 ? -0.573 2.375 12.281 1 90.75 7 ARG B N 1
ATOM 1158 C CA . ARG B 1 7 ? -0.997 2.428 13.68 1 90.75 7 ARG B CA 1
ATOM 1159 C C . ARG B 1 7 ? -0.737 1.099 14.383 1 90.75 7 ARG B C 1
ATOM 1161 O O . ARG B 1 7 ? -0.492 1.065 15.586 1 90.75 7 ARG B O 1
ATOM 1168 N N . ASN B 1 8 ? -0.873 -0.004 13.656 1 88.88 8 ASN B N 1
ATOM 1169 C CA . ASN B 1 8 ? -0.629 -1.36 14.133 1 88.88 8 ASN B CA 1
ATOM 1170 C C . ASN B 1 8 ? -1.585 -1.737 15.258 1 88.88 8 ASN B C 1
ATOM 1172 O O . ASN B 1 8 ? -1.155 -2.236 16.297 1 88.88 8 ASN B O 1
ATOM 1176 N N . VAL B 1 9 ? -2.797 -1.402 15.234 1 92.56 9 VAL B N 1
ATOM 1177 C CA . VAL B 1 9 ? -3.92 -1.886 16.031 1 92.56 9 VAL B CA 1
ATOM 1178 C C . VAL B 1 9 ? -4.926 -2.598 15.125 1 92.56 9 VAL B C 1
ATOM 1180 O O . VAL B 1 9 ? -4.797 -2.562 13.898 1 92.56 9 VAL B O 1
ATOM 1183 N N . THR B 1 10 ? -5.809 -3.232 15.75 1 92 10 THR B N 1
ATOM 1184 C CA . THR B 1 10 ? -6.723 -4.023 14.93 1 92 10 THR B CA 1
ATOM 1185 C C . THR B 1 10 ? -7.676 -3.119 14.156 1 92 10 THR B C 1
ATOM 1187 O O . THR B 1 10 ? -7.84 -3.271 12.945 1 92 10 THR B O 1
ATOM 1190 N N . PHE B 1 11 ? -8.391 -2.246 14.875 1 92.5 11 PHE B N 1
ATOM 1191 C CA . PHE B 1 11 ? -9.32 -1.361 14.195 1 92.5 11 PHE B CA 1
ATOM 1192 C C . PHE B 1 11 ? -9.391 -0.007 14.891 1 92.5 11 PHE B C 1
ATOM 1194 O O . PHE B 1 11 ? -8.93 0.139 16.031 1 92.5 11 PHE B O 1
ATOM 1201 N N . SER B 1 12 ? -9.883 0.94 14.211 1 92.31 12 SER B N 1
ATOM 1202 C CA . SER B 1 12 ? -10.148 2.279 14.719 1 92.31 12 SER B CA 1
ATOM 1203 C C . SER B 1 12 ? -11.414 2.865 14.094 1 92.31 12 SER B C 1
ATOM 1205 O O . SER B 1 12 ? -11.734 2.57 12.938 1 92.31 12 SER B O 1
ATOM 1207 N N . VAL B 1 13 ? -12.07 3.656 14.906 1 92.12 13 VAL B N 1
ATOM 1208 C CA . VAL B 1 13 ? -13.211 4.406 14.383 1 92.12 13 VAL B CA 1
ATOM 1209 C C . VAL B 1 13 ? -12.82 5.871 14.195 1 92.12 13 VAL B C 1
ATOM 1211 O O . VAL B 1 13 ? -12.273 6.5 15.102 1 92.12 13 VAL B O 1
ATOM 1214 N N . THR B 1 14 ? -13.086 6.332 12.977 1 90.44 14 THR B N 1
ATOM 1215 C CA . THR B 1 14 ? -12.727 7.723 12.711 1 90.44 14 THR B CA 1
ATOM 1216 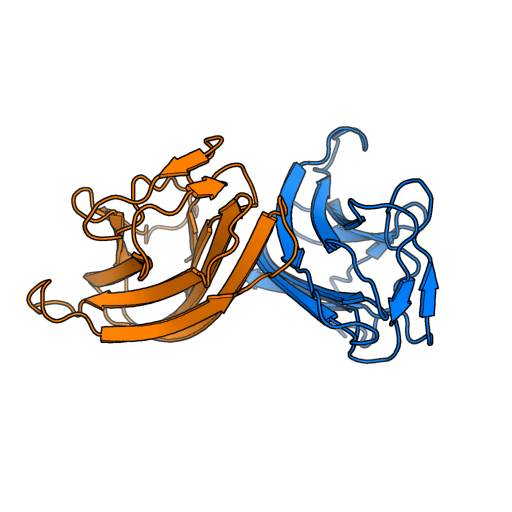C C . THR B 1 14 ? -13.547 8.664 13.586 1 90.44 14 THR B C 1
ATOM 1218 O O . THR B 1 14 ? -14.742 8.445 13.789 1 90.44 14 THR B O 1
ATOM 1221 N N . GLY B 1 15 ? -12.93 9.688 14.07 1 88.06 15 GLY B N 1
ATOM 1222 C CA . GLY B 1 15 ? -13.617 10.68 14.875 1 88.06 15 GLY B CA 1
ATOM 1223 C C . GLY B 1 15 ? -14.523 11.586 14.055 1 88.06 15 GLY B C 1
ATOM 1224 O O . GLY B 1 15 ? -14.672 11.398 12.844 1 88.06 15 GLY B O 1
ATOM 1225 N N . SER B 1 16 ? -15.109 12.586 14.766 1 89.12 16 SER B N 1
ATOM 1226 C CA . SER B 1 16 ? -16.094 13.469 14.156 1 89.12 16 SER B CA 1
ATOM 1227 C C . SER B 1 16 ? -15.461 14.359 13.102 1 89.12 16 SER B C 1
ATOM 1229 O O . SER B 1 16 ? -16.125 14.758 12.133 1 89.12 16 SER B O 1
ATOM 1231 N N . ASN B 1 17 ? -14.227 14.664 13.227 1 89.81 17 ASN B N 1
ATOM 1232 C CA . ASN B 1 17 ? -13.578 15.547 12.266 1 89.81 17 ASN B CA 1
ATOM 1233 C C . ASN B 1 17 ? -12.977 14.766 11.094 1 89.81 17 ASN B C 1
ATOM 1235 O O . ASN B 1 17 ? -12.469 15.359 10.141 1 89.81 17 ASN B O 1
ATOM 1239 N N . GLY B 1 18 ? -12.93 13.414 11.273 1 93.06 18 GLY B N 1
ATOM 1240 C CA . GLY B 1 18 ? -12.492 12.547 10.188 1 93.06 18 GLY B CA 1
ATOM 1241 C C . GLY B 1 18 ? -10.984 12.406 10.102 1 93.06 18 GLY B C 1
ATOM 1242 O O . GLY B 1 18 ? -10.469 11.742 9.203 1 93.06 18 GLY B O 1
ATOM 1243 N N . ILE B 1 19 ? -10.289 13.062 10.977 1 93.31 19 ILE B N 1
ATOM 1244 C CA . ILE B 1 19 ? -8.828 13.031 10.906 1 93.31 19 ILE B CA 1
ATOM 1245 C C . ILE B 1 19 ? -8.328 11.664 11.375 1 93.31 19 ILE B C 1
ATOM 1247 O O . ILE B 1 19 ? -8.742 11.164 12.422 1 93.31 19 ILE B O 1
ATOM 1251 N N . ILE B 1 20 ? -7.527 11.078 10.523 1 93.06 20 ILE B N 1
ATOM 1252 C CA . ILE B 1 20 ? -6.859 9.836 10.906 1 93.06 20 ILE B CA 1
ATOM 1253 C C . ILE B 1 20 ? -5.547 10.156 11.617 1 93.06 20 ILE B C 1
ATOM 1255 O O . ILE B 1 20 ? -4.648 10.766 11.023 1 93.06 20 ILE B O 1
ATOM 1259 N N . ASN B 1 21 ? -5.445 9.695 12.797 1 89.19 21 ASN B N 1
ATOM 1260 C CA . ASN B 1 21 ? -4.332 10.141 13.625 1 89.19 21 ASN B CA 1
ATOM 1261 C C . ASN B 1 21 ? -3.689 8.969 14.375 1 89.19 21 ASN B C 1
ATOM 1263 O O . ASN B 1 21 ? -3.877 7.812 14 1 89.19 21 ASN B O 1
ATOM 1267 N N . ARG B 1 22 ? -2.777 9.281 15.258 1 89.81 22 ARG B N 1
ATOM 1268 C CA . ARG B 1 22 ? -2.061 8.352 16.125 1 89.81 22 ARG B CA 1
ATOM 1269 C C . ARG B 1 22 ? -1.237 7.363 15.305 1 89.81 22 ARG B C 1
ATOM 1271 O O . ARG B 1 22 ? -1.243 6.16 15.578 1 89.81 22 ARG B O 1
ATOM 1278 N N . TRP B 1 23 ? -0.663 7.914 14.258 1 92.19 23 TRP B N 1
ATOM 1279 C CA . TRP B 1 23 ? 0.252 7.113 13.453 1 92.19 23 TRP B CA 1
ATOM 1280 C C . TRP B 1 23 ? 1.539 6.824 14.211 1 92.19 23 TRP B C 1
ATOM 1282 O O . TRP B 1 23 ? 1.952 7.613 15.07 1 92.19 23 TRP B O 1
ATOM 1292 N N . HIS B 1 24 ? 2.135 5.734 13.844 1 89.38 24 HIS B N 1
ATOM 1293 C CA . HIS B 1 24 ? 3.469 5.391 14.32 1 89.38 24 HIS B CA 1
ATOM 1294 C C . HIS B 1 24 ? 4.379 4.977 13.172 1 89.38 24 HIS B C 1
ATOM 1296 O O . HIS B 1 24 ? 3.969 4.227 12.289 1 89.38 24 HIS B O 1
ATOM 1302 N N . PRO B 1 25 ? 5.574 5.559 13.242 1 89.56 25 PRO B N 1
ATOM 1303 C CA . PRO B 1 25 ? 6.508 5.145 12.195 1 89.56 25 PRO B CA 1
ATOM 1304 C C . PRO B 1 25 ? 6.879 3.664 12.289 1 89.56 25 PRO B C 1
ATOM 1306 O O . PRO B 1 25 ? 7.18 3.166 13.375 1 89.56 25 PRO B O 1
ATOM 1309 N N . GLN B 1 26 ? 6.777 2.967 11.148 1 87.06 26 GLN B N 1
ATOM 1310 C CA . GLN B 1 26 ? 7.207 1.572 11.102 1 87.06 26 GLN B CA 1
ATOM 1311 C C . GLN B 1 26 ? 8.727 1.465 11.07 1 87.06 26 GLN B C 1
ATOM 1313 O O . GLN B 1 26 ? 9.305 0.535 11.633 1 87.06 26 GLN B O 1
ATOM 1318 N N . TRP B 1 27 ? 9.359 2.285 10.352 1 77.06 27 TRP B N 1
ATOM 1319 C CA . TRP B 1 27 ? 10.812 2.361 10.328 1 77.06 27 TRP B CA 1
ATOM 1320 C C . TRP B 1 27 ? 11.281 3.812 10.32 1 77.06 27 TRP B C 1
ATOM 1322 O O . TRP B 1 27 ? 10.539 4.711 9.922 1 77.06 27 TRP B O 1
ATOM 1332 N N . LEU B 1 28 ? 12.422 4.078 11.07 1 63.12 28 LEU B N 1
ATOM 1333 C CA . LEU B 1 28 ? 13 5.418 11.133 1 63.12 28 LEU B CA 1
ATOM 1334 C C . LEU B 1 28 ? 14.133 5.562 10.133 1 63.12 28 LEU B C 1
ATOM 1336 O O . LEU B 1 28 ? 15.023 4.711 10.062 1 63.12 28 LEU B O 1
ATOM 1340 N N . PRO B 1 29 ? 13.82 6.461 9.148 1 57.66 29 PRO B N 1
ATOM 1341 C CA . PRO B 1 29 ? 14.992 6.633 8.281 1 57.66 29 PRO B CA 1
ATOM 1342 C C . PRO B 1 29 ? 16.25 7 9.055 1 57.66 29 PRO B C 1
ATOM 1344 O O . PRO B 1 29 ? 16.172 7.629 10.117 1 57.66 29 PRO B O 1
ATOM 1347 N N . SER B 1 30 ? 17.281 6.297 8.867 1 54.88 30 SER B N 1
ATOM 1348 C CA . SER B 1 30 ? 18.562 6.559 9.531 1 54.88 30 SER B CA 1
ATOM 1349 C C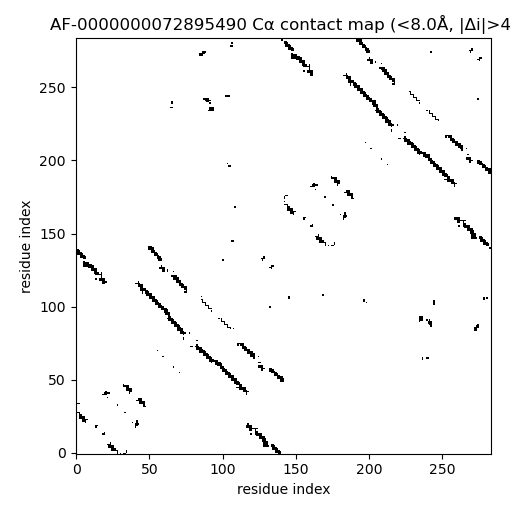 . SER B 1 30 ? 19.016 7.996 9.297 1 54.88 30 SER B C 1
ATOM 1351 O O . SER B 1 30 ? 19.938 8.469 9.961 1 54.88 30 SER B O 1
ATOM 1353 N N . GLY B 1 31 ? 18.406 8.703 8.383 1 54.06 31 GLY B N 1
ATOM 1354 C CA . GLY B 1 31 ? 19.078 9.945 8.039 1 54.06 31 GLY B CA 1
ATOM 1355 C C . GLY B 1 31 ? 18.672 11.109 8.922 1 54.06 31 GLY B C 1
ATOM 1356 O O . GLY B 1 31 ? 17.797 10.969 9.773 1 54.06 31 GLY B O 1
ATOM 1357 N N . LEU B 1 32 ? 19.594 12.281 8.891 1 52.03 32 LEU B N 1
ATOM 1358 C CA . LEU B 1 32 ? 19.578 13.531 9.633 1 52.03 32 LEU B CA 1
ATOM 1359 C C . LEU B 1 32 ? 18.188 14.164 9.609 1 52.03 32 LEU B C 1
ATOM 1361 O O . LEU B 1 32 ? 17.766 14.766 10.594 1 52.03 32 LEU B O 1
ATOM 1365 N N . GLU B 1 33 ? 17.562 14.125 8.375 1 60.34 33 GLU B N 1
ATOM 1366 C CA . GLU B 1 33 ? 16.312 14.859 8.289 1 60.34 33 GLU B CA 1
ATOM 1367 C C . GLU B 1 33 ? 15.117 13.945 8.578 1 60.34 33 GLU B C 1
ATOM 1369 O O . GLU B 1 33 ? 14.914 12.938 7.891 1 60.34 33 GLU B O 1
ATOM 1374 N N . SER B 1 34 ? 14.602 14.148 9.781 1 74.62 34 SER B N 1
ATOM 1375 C CA . SER B 1 34 ? 13.547 13.242 10.219 1 74.62 34 SER B CA 1
ATOM 1376 C C . SER B 1 34 ? 12.18 13.914 10.195 1 74.62 34 SER B C 1
ATOM 1378 O O . SER B 1 34 ? 12.078 15.125 10.414 1 74.62 34 SER B O 1
ATOM 1380 N N . PHE B 1 35 ? 11.312 13.273 9.586 1 85.12 35 PHE B N 1
ATOM 1381 C CA . PHE B 1 35 ? 9.922 13.711 9.656 1 85.12 35 PHE B CA 1
ATOM 1382 C C . PHE B 1 35 ? 9.477 13.852 11.109 1 85.12 35 PHE B C 1
ATOM 1384 O O . PHE B 1 35 ? 9.883 13.078 11.969 1 85.12 35 PHE B O 1
ATOM 1391 N N . GLU B 1 36 ? 8.766 14.875 11.273 1 85.56 36 GLU B N 1
ATOM 1392 C CA . GLU B 1 36 ? 8.117 15.055 12.57 1 85.56 36 GLU B CA 1
ATOM 1393 C C . GLU B 1 36 ? 6.613 14.82 12.469 1 85.56 36 GLU B C 1
ATOM 1395 O O . GLU B 1 36 ? 5.973 15.234 11.5 1 85.56 36 GLU B O 1
ATOM 1400 N N . LEU B 1 37 ? 6.121 14.086 13.375 1 85.88 37 LEU B N 1
ATOM 1401 C CA . LEU B 1 37 ? 4.684 13.883 13.5 1 85.88 37 LEU B CA 1
ATOM 1402 C C . LEU B 1 37 ? 4.09 14.797 14.562 1 85.88 37 LEU B C 1
ATOM 1404 O O . LEU B 1 37 ? 4.523 14.781 15.719 1 85.88 37 LEU B O 1
ATOM 1408 N N . GLU B 1 38 ? 3.154 15.562 14.211 1 85.44 38 GLU B N 1
ATOM 1409 C CA . GLU B 1 38 ? 2.518 16.469 15.164 1 85.44 38 GLU B CA 1
ATOM 1410 C C . GLU B 1 38 ? 1.387 15.781 15.922 1 85.44 38 GLU B C 1
ATOM 1412 O O . GLU B 1 38 ? 0.646 14.977 15.336 1 85.44 38 GLU B O 1
ATOM 1417 N N . ASP B 1 39 ? 1.15 16.141 17.078 1 71.38 39 ASP B N 1
ATOM 1418 C CA . ASP B 1 39 ? 0.229 15.477 17.984 1 71.38 39 ASP B CA 1
ATOM 1419 C C . ASP B 1 39 ? -1.223 15.805 17.641 1 71.38 39 ASP B C 1
ATOM 1421 O O . ASP B 1 39 ? -2.098 14.938 17.734 1 71.38 39 ASP B O 1
ATOM 1425 N N . HIS B 1 40 ? -1.49 17.016 17.328 1 68.75 40 HIS B N 1
ATOM 1426 C CA . HIS B 1 40 ? -2.875 17.469 17.25 1 68.75 40 HIS B CA 1
ATOM 1427 C C . HIS B 1 40 ? -3.619 16.781 16.109 1 68.75 40 HIS B C 1
ATOM 1429 O O . HIS B 1 40 ? -4.742 16.312 16.281 1 68.75 40 HIS B O 1
ATOM 1435 N N . ASN B 1 41 ? -3.059 16.719 14.953 1 67.12 41 ASN B N 1
ATOM 1436 C CA . ASN B 1 41 ? -3.756 16.141 13.805 1 67.12 41 ASN B CA 1
ATOM 1437 C C . ASN B 1 41 ? -2.93 15.047 13.141 1 67.12 41 ASN B C 1
ATOM 1439 O O . ASN B 1 41 ? -3.258 14.594 12.039 1 67.12 41 ASN B O 1
ATOM 1443 N N . SER B 1 42 ? -1.869 14.664 13.906 1 76.94 42 SER B N 1
ATOM 1444 C CA . SER B 1 42 ? -0.988 13.617 13.391 1 76.94 42 SER B CA 1
ATOM 1445 C C . SER B 1 42 ? -0.508 13.938 11.984 1 76.94 42 SER B C 1
ATOM 1447 O O . SER B 1 42 ? -0.453 13.055 11.125 1 76.94 42 SER B O 1
ATOM 1449 N N . SER B 1 43 ? -0.291 15.211 11.82 1 89.5 43 SER B N 1
ATOM 1450 C CA . SER B 1 43 ? 0.253 15.633 10.531 1 89.5 43 SER B CA 1
ATOM 1451 C C . SER B 1 43 ? 1.759 15.398 10.461 1 89.5 43 SER B C 1
ATOM 1453 O O . SER B 1 43 ? 2.457 15.523 11.469 1 89.5 43 SER B O 1
ATOM 1455 N N . LEU B 1 44 ? 2.152 15.094 9.32 1 92.81 44 LEU B N 1
ATOM 1456 C CA . LEU B 1 44 ? 3.574 14.93 9.039 1 92.81 44 LEU B CA 1
ATOM 1457 C C . LEU B 1 44 ? 4.188 16.25 8.57 1 92.81 44 LEU B C 1
ATOM 1459 O O . LEU B 1 44 ? 3.738 16.828 7.574 1 92.81 44 LEU B O 1
ATOM 1463 N N . VAL B 1 45 ? 5.219 16.656 9.273 1 94.06 45 VAL B N 1
ATOM 1464 C CA . VAL B 1 45 ? 5.891 17.906 8.922 1 94.06 45 VAL B CA 1
ATOM 1465 C C . VAL B 1 45 ? 7.02 17.625 7.934 1 94.06 45 VAL B C 1
ATOM 1467 O O . VAL B 1 45 ? 7.895 16.797 8.195 1 94.06 45 VAL B O 1
ATOM 1470 N N . ILE B 1 46 ? 6.988 18.297 6.84 1 94.69 46 ILE B N 1
ATOM 1471 C CA . ILE B 1 46 ? 7.969 18.141 5.773 1 94.69 46 ILE B CA 1
ATOM 1472 C C . ILE B 1 46 ? 9.297 18.75 6.199 1 94.69 46 ILE B C 1
ATOM 1474 O O . ILE B 1 46 ? 9.359 19.938 6.52 1 94.69 46 ILE B O 1
ATOM 1478 N N . PRO B 1 47 ? 10.367 18 6.152 1 93.62 47 PRO B N 1
ATOM 1479 C CA . PRO B 1 47 ? 11.625 18.469 6.73 1 93.62 47 PRO B CA 1
ATOM 1480 C C . PRO B 1 47 ? 12.383 19.422 5.801 1 93.62 47 PRO B C 1
ATOM 1482 O O . PRO B 1 47 ? 13.125 20.281 6.27 1 93.62 47 PRO B O 1
ATOM 1485 N N . SER B 1 48 ? 12.273 19.281 4.523 1 94.81 48 SER B N 1
ATOM 1486 C CA . SER B 1 48 ? 12.992 20.109 3.562 1 94.81 48 SER B CA 1
ATOM 1487 C C . SER B 1 48 ? 12.211 20.25 2.258 1 94.81 48 SER B C 1
ATOM 1489 O O . SER B 1 48 ? 11.484 19.328 1.863 1 94.81 48 SER B O 1
ATOM 1491 N N . THR B 1 49 ? 12.445 21.391 1.62 1 96 49 THR B N 1
ATOM 1492 C CA . THR B 1 49 ? 11.773 21.656 0.352 1 96 49 THR B CA 1
ATOM 1493 C C . THR B 1 49 ? 12.219 20.656 -0.715 1 96 49 THR B C 1
ATOM 1495 O O . THR B 1 49 ? 13.406 20.344 -0.82 1 96 49 THR B O 1
ATOM 1498 N N . GLY B 1 50 ? 11.273 20.156 -1.467 1 96.31 50 GLY B N 1
ATOM 1499 C CA . GLY B 1 50 ? 11.617 19.219 -2.529 1 96.31 50 GLY B CA 1
ATOM 1500 C C . GLY B 1 50 ? 10.414 18.516 -3.117 1 96.31 50 GLY B C 1
ATOM 1501 O O . GLY B 1 50 ? 9.273 18.891 -2.834 1 96.31 50 GLY B O 1
ATOM 1502 N N . LEU B 1 51 ? 10.648 17.625 -4.047 1 97.25 51 LEU B N 1
ATOM 1503 C CA . LEU B 1 51 ? 9.625 16.766 -4.637 1 97.25 51 LEU B CA 1
ATOM 1504 C C . LEU B 1 51 ? 9.414 15.516 -3.793 1 97.25 51 LEU B C 1
ATOM 1506 O O . LEU B 1 51 ? 10.367 14.789 -3.5 1 97.25 51 LEU B O 1
ATOM 1510 N N . TYR B 1 52 ? 8.164 15.266 -3.455 1 96.56 52 TYR B N 1
ATOM 1511 C CA . TYR B 1 52 ? 7.82 14.133 -2.6 1 96.56 52 TYR B CA 1
ATOM 1512 C C . TYR B 1 52 ? 6.766 13.25 -3.254 1 96.56 52 TYR B C 1
ATOM 1514 O O . TYR B 1 52 ? 5.84 13.75 -3.895 1 96.56 52 TYR B O 1
ATOM 1522 N N . LEU B 1 53 ? 6.945 11.938 -3.088 1 97.75 53 LEU B N 1
ATOM 1523 C CA . LEU B 1 53 ? 5.863 10.984 -3.314 1 97.75 53 LEU B CA 1
ATOM 1524 C C . LEU B 1 53 ? 5.098 10.711 -2.023 1 97.75 53 LEU B C 1
ATOM 1526 O O . LEU B 1 53 ? 5.676 10.258 -1.037 1 97.75 53 LEU B O 1
ATOM 1530 N N . ILE B 1 54 ? 3.836 11.031 -2.014 1 97.94 54 ILE B N 1
ATOM 1531 C CA . ILE B 1 54 ? 2.953 10.703 -0.902 1 97.94 54 ILE B CA 1
ATOM 1532 C C . ILE B 1 54 ? 2.031 9.555 -1.299 1 97.94 54 ILE B C 1
ATOM 1534 O O . ILE B 1 54 ? 1.409 9.586 -2.363 1 97.94 54 ILE B O 1
ATOM 1538 N N . TYR B 1 55 ? 2.008 8.547 -0.483 1 98.56 55 TYR B N 1
ATOM 1539 C CA . TYR B 1 55 ? 1.082 7.445 -0.727 1 98.56 55 TYR B CA 1
ATOM 1540 C C . TYR B 1 55 ? 0.301 7.102 0.535 1 98.56 55 TYR B C 1
ATOM 1542 O O . TYR B 1 55 ? 0.815 7.238 1.647 1 98.56 55 TYR B O 1
ATOM 1550 N N . ALA B 1 56 ? -0.889 6.621 0.294 1 98.62 56 ALA B N 1
ATOM 1551 C CA . ALA B 1 56 ? -1.74 6.273 1.43 1 98.62 56 ALA B CA 1
ATOM 1552 C C . ALA B 1 56 ? -2.754 5.199 1.045 1 98.62 56 ALA B C 1
ATOM 1554 O O . ALA B 1 56 ? -3.191 5.133 -0.106 1 98.62 56 ALA B O 1
ATOM 1555 N N . GLN B 1 57 ? -3.02 4.398 1.965 1 98.56 57 GLN B N 1
ATOM 1556 C CA . GLN B 1 57 ? -4.074 3.391 1.865 1 98.56 57 GLN B CA 1
ATOM 1557 C C . GLN B 1 57 ? -4.906 3.34 3.141 1 98.56 57 GLN B C 1
ATOM 1559 O O . GLN B 1 57 ? -4.363 3.355 4.246 1 98.56 57 GLN B O 1
ATOM 1564 N N . LEU B 1 58 ? -6.176 3.348 3.004 1 97.12 58 LEU B N 1
ATOM 1565 C CA . LEU B 1 58 ? -7.066 3.008 4.109 1 97.12 58 LEU B CA 1
ATOM 1566 C C . LEU B 1 58 ? -7.852 1.738 3.805 1 97.12 58 LEU B C 1
ATOM 1568 O O . LEU B 1 58 ? -8.297 1.535 2.67 1 97.12 58 LEU B O 1
ATOM 1572 N N . CYS B 1 59 ? -8.008 0.941 4.816 1 96.25 59 CYS B N 1
ATOM 1573 C CA . CYS B 1 59 ? -8.789 -0.288 4.734 1 96.25 59 CYS B CA 1
ATOM 1574 C C . CYS B 1 59 ? -10.07 -0.175 5.555 1 96.25 59 CYS B C 1
ATOM 1576 O O . CYS B 1 59 ? -10.023 0.003 6.773 1 96.25 59 CYS B O 1
ATOM 1578 N N . TYR B 1 60 ? -11.164 -0.365 4.887 1 93.88 60 TYR B N 1
ATOM 1579 C CA . TYR B 1 60 ? -12.461 -0.214 5.531 1 93.88 60 TYR B CA 1
ATOM 1580 C C . TYR B 1 60 ? -13.086 -1.572 5.828 1 93.88 60 TYR B C 1
ATOM 1582 O O . TYR B 1 60 ? -13.172 -2.43 4.945 1 93.88 60 TYR B O 1
ATOM 1590 N N . ALA B 1 61 ? -13.523 -1.59 7.059 1 89.06 61 ALA B N 1
ATOM 1591 C CA . ALA B 1 61 ? -14.172 -2.83 7.473 1 89.06 61 ALA B CA 1
ATOM 1592 C C . ALA B 1 61 ? -15.641 -2.854 7.043 1 89.06 61 ALA B C 1
ATOM 1594 O O . ALA B 1 61 ? -16.406 -1.933 7.352 1 89.06 61 ALA B O 1
ATOM 1595 N N . ALA B 1 62 ? -16.109 -4.02 6.332 1 71.06 62 ALA B N 1
ATOM 1596 C CA . ALA B 1 62 ? -17.484 -4.461 6.051 1 71.06 62 ALA B CA 1
ATOM 1597 C C . ALA B 1 62 ? -18.406 -3.268 5.82 1 71.06 62 ALA B C 1
ATOM 1599 O O . ALA B 1 62 ? -19.469 -3.178 6.422 1 71.06 62 ALA B O 1
ATOM 1600 N N . THR B 1 63 ? -17.984 -2.404 4.949 1 64.75 63 THR B N 1
ATOM 1601 C CA . THR B 1 63 ? -18.859 -1.244 4.805 1 64.75 63 THR B CA 1
ATOM 1602 C C . THR B 1 63 ? -19.703 -1.352 3.535 1 64.75 63 THR B C 1
ATOM 1604 O O . THR B 1 63 ? -19.25 -1.93 2.539 1 64.75 63 THR B O 1
ATOM 1607 N N . LYS B 1 64 ? -20.938 -1.114 3.771 1 65.5 64 LYS B N 1
ATOM 1608 C CA . LYS B 1 64 ? -21.828 -1.042 2.617 1 65.5 64 LYS B CA 1
ATOM 1609 C C . LYS B 1 64 ? -21.828 0.356 2.004 1 65.5 64 LYS B C 1
ATOM 1611 O O . LYS B 1 64 ? -22.438 0.584 0.958 1 65.5 64 LYS B O 1
ATOM 1616 N N . ASP B 1 65 ? -21.031 1.179 2.52 1 72.06 65 ASP B N 1
ATOM 1617 C CA . ASP B 1 65 ? -21.094 2.584 2.125 1 72.06 65 ASP B CA 1
ATOM 1618 C C . ASP B 1 65 ? -19.906 2.967 1.258 1 72.06 65 ASP B C 1
ATOM 1620 O O . ASP B 1 65 ? -18.938 2.201 1.145 1 72.06 65 ASP B O 1
ATOM 1624 N N . ASN B 1 66 ? -20.141 3.984 0.489 1 84 66 ASN B N 1
ATOM 1625 C CA . ASN B 1 66 ? -19 4.664 -0.133 1 84 66 ASN B CA 1
ATOM 1626 C C . ASN B 1 66 ? -18.031 5.211 0.912 1 84 66 ASN B C 1
ATOM 1628 O O . ASN B 1 66 ? -18.453 5.75 1.936 1 84 66 ASN B O 1
ATOM 1632 N N . ASN B 1 67 ? -16.812 4.875 0.718 1 91.56 67 ASN B N 1
ATOM 1633 C CA . ASN B 1 67 ? -15.75 5.363 1.587 1 91.56 67 ASN B CA 1
ATOM 1634 C C . ASN B 1 67 ? -14.75 6.227 0.819 1 91.56 67 ASN B C 1
ATOM 1636 O O . ASN B 1 67 ? -14.273 5.828 -0.246 1 91.56 67 ASN B O 1
ATOM 1640 N N . SER B 1 68 ? -14.547 7.402 1.344 1 95.12 68 SER B N 1
ATOM 1641 C CA . SER B 1 68 ? -13.586 8.305 0.71 1 95.12 68 SER B CA 1
ATOM 1642 C C . SER B 1 68 ? -12.711 9 1.747 1 95.12 68 SER B C 1
ATOM 1644 O O . SER B 1 68 ? -13.164 9.297 2.854 1 95.12 68 SER B O 1
ATOM 1646 N N . TYR B 1 69 ? -11.5 9.203 1.355 1 97.31 69 TYR B N 1
ATOM 1647 C CA . TYR B 1 69 ? -10.633 10.047 2.162 1 97.31 69 TYR B CA 1
ATOM 1648 C C . TYR B 1 69 ? -9.805 10.984 1.28 1 97.31 69 TYR B C 1
ATOM 1650 O O . TYR B 1 69 ? -9.727 10.789 0.065 1 97.31 69 TYR B O 1
ATOM 1658 N N . GLU B 1 70 ? -9.281 11.969 1.907 1 97.88 70 GLU B N 1
ATOM 1659 C CA . GLU B 1 70 ? -8.461 12.977 1.249 1 97.88 70 GLU B CA 1
ATOM 1660 C C . GLU B 1 70 ? -7.059 13.031 1.851 1 97.88 70 GLU B C 1
ATOM 1662 O O . GLU B 1 70 ? -6.895 12.891 3.064 1 97.88 70 GLU B O 1
ATOM 1667 N N . VAL B 1 71 ? -6.055 13.188 0.995 1 98.19 71 VAL B N 1
ATOM 1668 C CA . VAL B 1 71 ? -4.727 13.633 1.405 1 98.19 71 VAL B CA 1
ATOM 1669 C C . VAL B 1 71 ? -4.66 15.156 1.365 1 98.19 71 VAL B C 1
ATOM 1671 O O . VAL B 1 71 ? -4.871 15.766 0.315 1 98.19 71 VAL B O 1
ATOM 1674 N N . ARG B 1 72 ? -4.352 15.734 2.471 1 96.88 72 ARG B N 1
ATOM 1675 C CA . ARG B 1 72 ? -4.414 17.188 2.584 1 96.88 72 ARG B CA 1
ATOM 1676 C C . ARG B 1 72 ? -3.062 17.766 2.998 1 96.88 72 ARG B C 1
ATOM 1678 O O . ARG B 1 72 ? -2.291 17.109 3.697 1 96.88 72 ARG B O 1
ATOM 1685 N N . VAL B 1 73 ? -2.811 19.031 2.59 1 96.94 73 VAL B N 1
ATOM 1686 C CA . VAL B 1 73 ? -1.589 19.766 2.924 1 96.94 73 VAL B CA 1
ATOM 1687 C C . VAL B 1 73 ? -1.941 21.125 3.516 1 96.94 73 VAL B C 1
ATOM 1689 O O . VAL B 1 73 ? -2.812 21.828 2.998 1 96.94 73 VAL B O 1
ATOM 1692 N N . ILE B 1 74 ? -1.346 21.375 4.57 1 94.94 74 ILE B N 1
ATOM 1693 C CA . ILE B 1 74 ? -1.334 22.734 5.113 1 94.94 74 ILE B CA 1
ATOM 1694 C C . ILE B 1 74 ? 0.018 23.391 4.84 1 94.94 74 ILE B C 1
ATOM 1696 O O . ILE B 1 74 ? 1.05 22.922 5.332 1 94.94 74 ILE B O 1
ATOM 1700 N N . ASN B 1 75 ? 0.028 24.453 4.07 1 94.56 75 ASN B N 1
ATOM 1701 C CA . ASN B 1 75 ? 1.284 25.141 3.787 1 94.56 75 ASN B CA 1
ATOM 1702 C C . ASN B 1 75 ? 1.819 25.859 5.02 1 94.56 75 ASN B C 1
ATOM 1704 O O . ASN B 1 75 ? 1.045 26.312 5.859 1 94.56 75 ASN B O 1
ATOM 1708 N N . GLN B 1 76 ? 3.098 25.922 5.004 1 90.12 76 GLN B N 1
ATOM 1709 C CA . GLN B 1 76 ? 3.721 26.656 6.098 1 90.12 76 GLN B CA 1
ATOM 1710 C C . GLN B 1 76 ? 3.131 28.062 6.227 1 90.12 76 GLN B C 1
ATOM 1712 O O . GLN B 1 76 ? 2.967 28.766 5.23 1 90.12 76 GLN B O 1
ATOM 1717 N N . GLY B 1 77 ? 2.875 28.391 7.422 1 85.94 77 GLY B N 1
ATOM 1718 C CA . GLY B 1 77 ? 2.354 29.719 7.684 1 85.94 77 GLY B CA 1
ATOM 1719 C C . GLY B 1 77 ? 0.856 29.828 7.465 1 85.94 77 GLY B C 1
ATOM 1720 O O . GLY B 1 77 ? 0.245 30.844 7.812 1 85.94 77 GLY B O 1
ATOM 1721 N N . ALA B 1 78 ? 0.25 28.906 6.867 1 86.56 78 ALA B N 1
ATOM 1722 C CA . ALA B 1 78 ? -1.192 28.938 6.645 1 86.56 78 ALA B CA 1
ATOM 1723 C C . ALA B 1 78 ? -1.951 28.484 7.887 1 86.56 78 ALA B C 1
ATOM 1725 O O . ALA B 1 78 ? -1.412 27.75 8.711 1 86.56 78 ALA B O 1
ATOM 1726 N N . ALA B 1 79 ? -3.143 29.047 7.996 1 82.75 79 ALA B N 1
ATOM 1727 C CA . ALA B 1 79 ? -4.023 28.547 9.047 1 82.75 79 ALA B CA 1
ATOM 1728 C C . ALA B 1 79 ? -4.445 27.109 8.766 1 82.75 79 ALA B C 1
ATOM 1730 O O . ALA B 1 79 ? -4.582 26.703 7.602 1 82.75 79 ALA B O 1
ATOM 1731 N N . SER B 1 80 ? -4.652 26.312 9.773 1 75 80 SER B N 1
ATOM 1732 C CA . SER B 1 80 ? -5.047 24.922 9.648 1 75 80 SER B CA 1
ATOM 1733 C C . SER B 1 80 ? -6.34 24.781 8.852 1 75 80 SER B C 1
ATOM 1735 O O . SER B 1 80 ? -6.559 23.766 8.195 1 75 80 SER B O 1
ATOM 1737 N N . SER B 1 81 ? -7.121 25.781 8.938 1 80.75 81 SER B N 1
ATOM 1738 C CA . SER B 1 81 ? -8.406 25.75 8.242 1 80.75 81 SER B CA 1
ATOM 1739 C C . SER B 1 81 ? -8.219 25.891 6.738 1 80.75 81 SER B C 1
ATOM 1741 O O . SER B 1 81 ? -9.148 25.641 5.965 1 80.75 81 SER B O 1
ATOM 1743 N N . HIS B 1 82 ? -7.07 26.281 6.348 1 87.94 82 HIS B N 1
ATOM 1744 C CA . HIS B 1 82 ? -6.801 26.484 4.926 1 87.94 82 HIS B CA 1
ATOM 1745 C C . HIS B 1 82 ? -5.969 25.344 4.355 1 87.94 82 HIS B C 1
ATOM 1747 O O . HIS B 1 82 ? -4.887 25.562 3.811 1 87.94 82 HIS B O 1
ATOM 1753 N N . SER B 1 83 ? -6.477 24.188 4.473 1 93 83 SER B N 1
ATOM 1754 C CA . SER B 1 83 ? -5.777 23.031 3.895 1 93 83 SER B CA 1
ATOM 1755 C C . SER B 1 83 ? -6.207 22.797 2.451 1 93 83 SER B C 1
ATOM 1757 O O . SER B 1 83 ? -7.332 23.141 2.07 1 93 83 SER B O 1
ATOM 1759 N N . LYS B 1 84 ? -5.293 22.328 1.637 1 96 84 LYS B N 1
ATOM 1760 C CA . LYS B 1 84 ? -5.539 21.984 0.243 1 96 84 LYS B CA 1
ATOM 1761 C C . LYS B 1 84 ? -5.598 20.469 0.065 1 96 84 LYS B C 1
ATOM 1763 O O . LYS B 1 84 ? -4.805 19.734 0.66 1 96 84 LYS B O 1
ATOM 1768 N N . ILE B 1 85 ? -6.547 20.047 -0.776 1 97.5 85 ILE B N 1
ATOM 1769 C CA . ILE B 1 85 ? -6.613 18.641 -1.138 1 97.5 85 ILE B CA 1
ATOM 1770 C C . ILE B 1 85 ? -5.645 18.359 -2.283 1 97.5 85 ILE B C 1
ATOM 1772 O O . ILE B 1 85 ? -5.711 19 -3.336 1 97.5 85 ILE B O 1
ATOM 1776 N N . ILE B 1 86 ? -4.801 17.375 -2.092 1 98.31 86 ILE B N 1
ATOM 1777 C CA . ILE B 1 86 ? -3.855 17.094 -3.166 1 98.31 86 ILE B CA 1
ATOM 1778 C C . ILE B 1 86 ? -4.172 15.719 -3.771 1 98.31 86 ILE B C 1
ATOM 1780 O O . ILE B 1 86 ? -3.682 15.391 -4.855 1 98.31 86 ILE B O 1
ATOM 1784 N N . ALA B 1 87 ? -4.914 14.914 -3.154 1 98.44 87 ALA B N 1
ATOM 1785 C CA . ALA B 1 87 ? -5.414 13.641 -3.674 1 98.44 87 ALA B CA 1
ATOM 1786 C C . ALA B 1 87 ? -6.672 13.203 -2.93 1 98.44 87 ALA B C 1
ATOM 1788 O O . ALA B 1 87 ? -6.875 13.57 -1.768 1 98.44 87 ALA B O 1
ATOM 1789 N N . GLN B 1 88 ? -7.52 12.523 -3.604 1 98.12 88 GLN B N 1
ATOM 1790 C CA . GLN B 1 88 ? -8.688 11.875 -3.01 1 98.12 88 GLN B CA 1
ATOM 1791 C C . GLN B 1 88 ? -8.812 10.43 -3.477 1 98.12 88 GLN B C 1
ATOM 1793 O O . GLN B 1 88 ? -8.547 10.125 -4.641 1 98.12 88 GLN B O 1
ATOM 1798 N N . CYS B 1 89 ? -9.172 9.555 -2.551 1 97.56 89 CYS B N 1
ATOM 1799 C CA . CYS B 1 89 ? -9.477 8.164 -2.877 1 97.56 89 CYS B CA 1
ATOM 1800 C C . CYS B 1 89 ? -10.898 7.801 -2.473 1 97.56 89 CYS B C 1
ATOM 1802 O O . CYS B 1 89 ? -11.336 8.133 -1.369 1 97.56 89 CYS B O 1
ATOM 1804 N N . SER B 1 90 ? -11.594 7.094 -3.424 1 94.12 90 SER B N 1
ATOM 1805 C CA . SER B 1 90 ? -12.945 6.613 -3.141 1 94.12 90 SER B CA 1
ATOM 1806 C C . SER B 1 90 ? -13.102 5.148 -3.529 1 94.12 90 SER B C 1
ATOM 1808 O O . SER B 1 90 ? -12.594 4.715 -4.566 1 94.12 90 SER B O 1
ATOM 1810 N N . ALA B 1 91 ? -13.672 4.41 -2.602 1 88.56 91 ALA B N 1
ATOM 1811 C CA . ALA B 1 91 ? -13.977 3.002 -2.861 1 88.56 91 ALA B CA 1
ATOM 1812 C C . ALA B 1 91 ? -15.352 2.629 -2.318 1 88.56 91 ALA B C 1
ATOM 1814 O O . ALA B 1 91 ? -15.766 3.117 -1.265 1 88.56 91 ALA B O 1
ATOM 1815 N N . GLY B 1 92 ? -16.062 1.792 -3.076 1 81.31 92 GLY B N 1
ATOM 1816 C CA . GLY B 1 92 ? -17.375 1.287 -2.67 1 81.31 92 GLY B CA 1
ATOM 1817 C C . GLY B 1 92 ? -17.547 -0.192 -2.957 1 81.31 92 GLY B C 1
ATOM 1818 O O . GLY B 1 92 ? -16.844 -0.761 -3.785 1 81.31 92 GLY B O 1
ATOM 1819 N N . THR B 1 93 ? -18.219 -0.819 -2.037 1 70.5 93 THR B N 1
ATOM 1820 C CA . THR B 1 93 ? -18.547 -2.213 -2.316 1 70.5 93 THR B CA 1
ATOM 1821 C C . THR B 1 93 ? -20 -2.502 -1.983 1 70.5 93 THR B C 1
ATOM 1823 O O . THR B 1 93 ? -20.609 -1.82 -1.149 1 70.5 93 THR B O 1
ATOM 1826 N N . THR B 1 94 ? -20.516 -3.322 -2.787 1 65.12 94 THR B N 1
ATOM 1827 C CA . THR B 1 94 ? -21.875 -3.775 -2.488 1 65.12 94 THR B CA 1
ATOM 1828 C C . THR B 1 94 ? -21.844 -5.129 -1.78 1 65.12 94 THR B C 1
ATOM 1830 O O . THR B 1 94 ? -22.891 -5.637 -1.364 1 65.12 94 THR B O 1
ATOM 1833 N N . ILE B 1 95 ? -20.625 -5.637 -1.839 1 65.75 95 ILE B N 1
ATOM 1834 C CA . ILE B 1 95 ? -20.516 -6.934 -1.176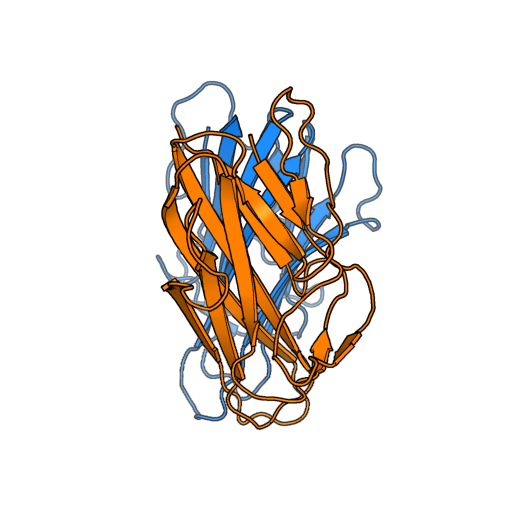 1 65.75 95 ILE B CA 1
ATOM 1835 C C . ILE B 1 95 ? -20.531 -6.738 0.339 1 65.75 95 ILE B C 1
ATOM 1837 O O . ILE B 1 95 ? -19.781 -5.914 0.875 1 65.75 95 ILE B O 1
ATOM 1841 N N . LEU B 1 96 ? -21.453 -7.457 0.912 1 63.06 96 LEU B N 1
ATOM 1842 C CA . LEU B 1 96 ? -21.562 -7.375 2.363 1 63.06 96 LEU B CA 1
ATOM 1843 C C . LEU B 1 96 ? -20.391 -8.055 3.047 1 63.06 96 LEU B C 1
ATOM 1845 O O . LEU B 1 96 ? -19.906 -9.094 2.588 1 63.06 96 LEU B O 1
ATOM 1849 N N . ASP B 1 97 ? -19.922 -7.48 4.145 1 66.44 97 ASP B N 1
ATOM 1850 C CA . ASP B 1 97 ? -19 -8.07 5.105 1 66.44 97 ASP B CA 1
ATOM 1851 C C . ASP B 1 97 ? -17.609 -8.227 4.508 1 66.44 97 ASP B C 1
ATOM 1853 O O . ASP B 1 97 ? -16.891 -9.172 4.832 1 66.44 97 ASP B O 1
ATOM 1857 N N . ASN B 1 98 ? -17.375 -7.387 3.562 1 76.31 98 ASN B N 1
ATOM 1858 C CA . ASN B 1 98 ? -16.031 -7.484 3.004 1 76.31 98 ASN B CA 1
ATOM 1859 C C . ASN B 1 98 ? -15.227 -6.207 3.25 1 76.31 98 ASN B C 1
ATOM 1861 O O . ASN B 1 98 ? -15.773 -5.105 3.205 1 76.31 98 ASN B O 1
ATOM 1865 N N . ASP B 1 99 ? -13.945 -6.488 3.535 1 87.94 99 ASP B N 1
ATOM 1866 C CA . ASP B 1 99 ? -13.031 -5.355 3.627 1 87.94 99 ASP B CA 1
ATOM 1867 C C . ASP B 1 99 ? -12.719 -4.789 2.246 1 87.94 99 ASP B C 1
ATOM 1869 O O . ASP B 1 99 ? -12.719 -5.52 1.253 1 87.94 99 ASP B O 1
ATOM 1873 N N . ILE B 1 100 ? -12.578 -3.561 2.219 1 91.62 100 ILE B N 1
ATOM 1874 C CA . ILE B 1 100 ? -12.156 -2.922 0.976 1 91.62 100 ILE B CA 1
ATOM 1875 C C . ILE B 1 100 ? -11.016 -1.946 1.258 1 91.62 100 ILE B C 1
ATOM 1877 O O . ILE B 1 100 ? -11.031 -1.231 2.262 1 91.62 100 ILE B O 1
ATOM 1881 N N . THR B 1 101 ? -9.953 -2.012 0.428 1 95.12 101 THR B N 1
ATOM 1882 C CA . THR B 1 101 ? -8.867 -1.044 0.548 1 95.12 101 THR B CA 1
ATOM 1883 C C . THR B 1 101 ? -8.992 0.044 -0.515 1 95.12 101 THR B C 1
ATOM 1885 O O . THR B 1 101 ? -9.523 -0.202 -1.603 1 95.12 101 THR B O 1
ATOM 1888 N N . CYS B 1 102 ? -8.625 1.207 -0.231 1 96.44 102 CYS B N 1
ATOM 1889 C CA . CYS B 1 102 ? -8.531 2.336 -1.149 1 96.44 102 CYS B CA 1
ATOM 1890 C C . CYS B 1 102 ? -7.137 2.953 -1.113 1 96.44 102 CYS B C 1
ATOM 1892 O O . CYS B 1 102 ? -6.73 3.521 -0.098 1 96.44 102 CYS B O 1
ATOM 1894 N N . TYR B 1 103 ? -6.395 2.855 -2.193 1 98.38 103 TYR B N 1
ATOM 1895 C CA . TYR B 1 103 ? -5.023 3.348 -2.291 1 98.38 103 TYR B CA 1
ATOM 1896 C C . TYR B 1 103 ? -4.934 4.516 -3.266 1 98.38 103 TYR B C 1
ATOM 1898 O O . TYR B 1 103 ? -5.543 4.488 -4.336 1 98.38 103 TYR B O 1
ATOM 1906 N N . THR B 1 104 ? -4.172 5.5 -2.902 1 98.62 104 THR B N 1
ATOM 1907 C CA . THR B 1 104 ? -3.818 6.566 -3.832 1 98.62 104 THR B CA 1
ATOM 1908 C C . THR B 1 104 ? -2.395 7.055 -3.576 1 98.62 104 THR B C 1
ATOM 1910 O O . THR B 1 104 ? -1.816 6.777 -2.523 1 98.62 104 THR B O 1
ATOM 1913 N N . SER B 1 105 ? -1.782 7.637 -4.512 1 98.69 105 SER B N 1
ATOM 1914 C CA . SER B 1 105 ? -0.484 8.289 -4.375 1 98.69 105 SER B CA 1
ATOM 1915 C C . SER B 1 105 ? -0.373 9.5 -5.293 1 98.69 105 SER B C 1
ATOM 1917 O O . SER B 1 105 ? -1.066 9.586 -6.309 1 98.69 105 SER B O 1
ATOM 1919 N N . VAL B 1 106 ? 0.457 10.492 -4.945 1 98.5 106 VAL B N 1
ATOM 1920 C CA . VAL B 1 106 ? 0.633 11.727 -5.703 1 98.5 106 VAL B CA 1
ATOM 1921 C C . VAL B 1 106 ? 2.045 12.273 -5.488 1 98.5 106 VAL B C 1
ATOM 1923 O O . VAL B 1 106 ? 2.592 12.172 -4.387 1 98.5 106 VAL B O 1
ATOM 1926 N N . ALA B 1 107 ? 2.662 12.734 -6.531 1 98.12 107 ALA B N 1
ATOM 1927 C CA . ALA B 1 107 ? 3.889 13.523 -6.398 1 98.12 107 ALA B CA 1
ATOM 1928 C C . ALA B 1 107 ? 3.58 15.008 -6.258 1 98.12 107 ALA B C 1
ATOM 1930 O O . ALA B 1 107 ? 2.756 15.547 -7 1 98.12 107 ALA B O 1
ATOM 1931 N N . GLN B 1 108 ? 4.211 15.648 -5.32 1 97.62 108 GLN B N 1
ATOM 1932 C CA . GLN B 1 108 ? 3.943 17.047 -5.012 1 97.62 108 GLN B CA 1
ATOM 1933 C C . GLN B 1 108 ? 5.219 17.766 -4.59 1 97.62 108 GLN B C 1
ATOM 1935 O O . GLN B 1 108 ? 6.023 17.234 -3.828 1 97.62 108 GLN B O 1
ATOM 1940 N N . ILE B 1 109 ? 5.438 18.953 -5.066 1 97.62 109 ILE B N 1
ATOM 1941 C CA . ILE B 1 109 ? 6.457 19.812 -4.48 1 97.62 109 ILE B CA 1
ATOM 1942 C C . ILE B 1 109 ? 5.969 20.359 -3.137 1 97.62 109 ILE B C 1
ATOM 1944 O O . ILE B 1 109 ? 4.91 20.984 -3.064 1 97.62 109 ILE B O 1
ATOM 1948 N N . LEU B 1 110 ? 6.719 20.062 -2.172 1 96.56 110 LEU B N 1
ATOM 1949 C CA . LEU B 1 110 ? 6.375 20.547 -0.839 1 96.56 110 LEU B CA 1
ATOM 1950 C C . LEU B 1 110 ? 7.496 21.406 -0.27 1 96.56 110 LEU B C 1
ATOM 1952 O O . LEU B 1 110 ? 8.672 21.172 -0.541 1 96.56 110 LEU B O 1
ATOM 1956 N N . GLN B 1 111 ? 7.133 22.438 0.481 1 96.56 111 GLN B N 1
ATOM 1957 C CA . GLN B 1 111 ? 8.094 23.281 1.177 1 96.56 111 GLN B CA 1
ATOM 1958 C C . GLN B 1 111 ? 8.352 22.781 2.594 1 96.56 111 GLN B C 1
ATOM 1960 O O . GLN B 1 111 ? 7.484 22.141 3.199 1 96.56 111 GLN B O 1
ATOM 1965 N N . ALA B 1 112 ? 9.57 23.125 3.027 1 95.5 112 ALA B N 1
ATOM 1966 C CA . ALA B 1 112 ? 9.883 22.844 4.426 1 95.5 112 ALA B CA 1
ATOM 1967 C C . ALA B 1 112 ? 8.789 23.359 5.352 1 95.5 112 ALA B C 1
ATOM 1969 O O . ALA B 1 112 ? 8.305 24.484 5.18 1 95.5 112 ALA B O 1
ATOM 1970 N N . ASN B 1 113 ? 8.312 22.484 6.27 1 94.81 113 ASN B N 1
ATOM 1971 C CA . ASN B 1 113 ? 7.363 22.797 7.332 1 94.81 113 ASN B CA 1
ATOM 1972 C C . ASN B 1 113 ? 5.926 22.766 6.824 1 94.81 113 ASN B C 1
ATOM 1974 O O . ASN B 1 113 ? 4.996 23.094 7.562 1 94.81 113 ASN B O 1
ATOM 1978 N N . ASP B 1 114 ? 5.762 22.469 5.59 1 95.81 114 ASP B N 1
ATOM 1979 C CA . ASP B 1 114 ? 4.418 22.047 5.215 1 95.81 114 ASP B CA 1
ATOM 1980 C C . ASP B 1 114 ? 3.967 20.859 6.043 1 95.81 114 ASP B C 1
ATOM 1982 O O . ASP B 1 114 ? 4.797 20.109 6.566 1 95.81 114 ASP B O 1
ATOM 1986 N N . ARG B 1 115 ? 2.633 20.672 6.164 1 95 115 ARG B N 1
ATOM 1987 C CA . ARG B 1 115 ? 2.07 19.547 6.91 1 95 115 ARG B CA 1
ATOM 1988 C C . ARG B 1 115 ? 1.153 18.703 6.031 1 95 115 ARG B C 1
ATOM 1990 O O . ARG B 1 115 ? 0.351 19.25 5.266 1 95 115 ARG B O 1
ATOM 1997 N N . VAL B 1 116 ? 1.301 17.406 6.109 1 96.25 116 VAL B N 1
ATOM 1998 C CA . VAL B 1 116 ? 0.471 16.469 5.348 1 96.25 116 VAL B CA 1
ATOM 1999 C C . VAL B 1 116 ? -0.342 15.609 6.305 1 96.25 116 VAL B C 1
ATOM 2001 O O . VAL B 1 116 ? 0.19 15.102 7.297 1 96.25 116 VAL B O 1
ATOM 2004 N N . TYR B 1 117 ? -1.639 15.43 6.043 1 95.75 117 TYR B N 1
ATOM 2005 C CA . TYR B 1 117 ? -2.459 14.562 6.879 1 95.75 117 TYR B CA 1
ATOM 2006 C C . TYR B 1 117 ? -3.615 13.969 6.078 1 95.75 117 TYR B C 1
ATOM 2008 O O . TYR B 1 117 ? -3.885 14.398 4.957 1 95.75 117 TYR B O 1
ATOM 2016 N N . LEU B 1 118 ? -4.215 12.938 6.609 1 96.88 118 LEU B N 1
ATOM 2017 C CA . LEU B 1 118 ? -5.359 12.289 5.98 1 96.88 118 LEU B CA 1
ATOM 2018 C C . LEU B 1 118 ? -6.656 12.68 6.684 1 96.88 118 LEU B C 1
ATOM 2020 O O . LEU B 1 118 ? -6.703 12.75 7.914 1 96.88 118 LEU B O 1
ATOM 2024 N N . GLN B 1 119 ? -7.68 12.828 5.859 1 95.75 119 GLN B N 1
ATOM 2025 C CA . GLN B 1 119 ? -8.984 13.133 6.43 1 95.75 119 GLN B CA 1
ATOM 2026 C C . GLN B 1 119 ? -10.086 12.32 5.754 1 95.75 119 GLN B C 1
ATOM 2028 O O . GLN B 1 119 ? -10.297 12.43 4.543 1 95.75 119 GLN B O 1
ATOM 2033 N N . GLN B 1 120 ? -10.711 11.523 6.613 1 95.75 120 GLN B N 1
A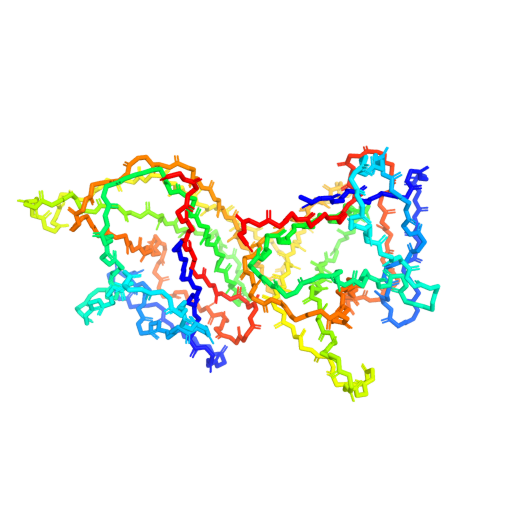TOM 2034 C CA . GLN B 1 120 ? -11.883 10.766 6.176 1 95.75 120 GLN B CA 1
ATOM 2035 C C . GLN B 1 120 ? -13.07 11.695 5.918 1 95.75 120 GLN B C 1
ATOM 2037 O O . GLN B 1 120 ? -13.312 12.625 6.691 1 95.75 120 GLN B O 1
ATOM 2042 N N . ILE B 1 121 ? -13.75 11.398 4.789 1 94.81 121 ILE B N 1
ATOM 2043 C CA . ILE B 1 121 ? -14.859 12.258 4.41 1 94.81 121 ILE B CA 1
ATOM 2044 C C . ILE B 1 121 ? -16.141 11.797 5.117 1 94.81 121 ILE B C 1
ATOM 2046 O O . ILE B 1 121 ? -16.797 12.586 5.797 1 94.81 121 ILE B O 1
ATOM 2050 N N . GLN B 1 122 ? -16.406 10.508 4.926 1 92.12 122 GLN B N 1
ATOM 2051 C CA . GLN B 1 122 ? -17.594 9.992 5.609 1 92.12 122 GLN B CA 1
ATOM 2052 C C . GLN B 1 122 ? -17.312 9.742 7.086 1 92.12 122 GLN B C 1
ATOM 2054 O O . GLN B 1 122 ? -16.219 9.289 7.449 1 92.12 122 GLN B O 1
ATOM 2059 N N . LYS B 1 123 ? -18.266 9.875 7.863 1 86.69 123 LYS B N 1
ATOM 2060 C CA . LYS B 1 123 ? -18.078 9.789 9.305 1 86.69 123 LYS B CA 1
ATOM 2061 C C . LYS B 1 123 ? -18.25 8.359 9.797 1 86.69 123 LYS B C 1
ATOM 2063 O O . LYS B 1 123 ? -18.875 7.531 9.125 1 86.69 123 LYS B O 1
ATOM 2068 N N . HIS B 1 124 ? -17.625 8.188 10.969 1 87.25 124 HIS B N 1
ATOM 2069 C CA . HIS B 1 124 ? -17.781 6.969 11.758 1 87.25 124 HIS B CA 1
ATOM 2070 C C . HIS B 1 124 ? -17.469 5.73 10.922 1 87.25 124 HIS B C 1
ATOM 2072 O O . HIS B 1 124 ? -18.266 4.781 10.898 1 87.25 124 HIS B O 1
ATOM 2078 N N . ARG B 1 125 ? -16.406 5.816 10.273 1 90.5 125 ARG B N 1
ATOM 2079 C CA . ARG B 1 125 ? -15.945 4.648 9.523 1 90.5 125 ARG B CA 1
ATOM 2080 C C . ARG B 1 125 ? -15.031 3.773 10.367 1 90.5 125 ARG B C 1
ATOM 2082 O O . ARG B 1 125 ? -14.195 4.281 11.125 1 90.5 125 ARG B O 1
ATOM 2089 N N . HIS B 1 126 ? -15.273 2.498 10.148 1 92.25 126 HIS B N 1
ATOM 2090 C CA . HIS B 1 126 ? -14.414 1.512 10.797 1 92.25 126 HIS B CA 1
ATOM 2091 C C . HIS B 1 126 ? -13.219 1.156 9.922 1 92.25 126 HIS B C 1
ATOM 2093 O O . HIS B 1 126 ? -13.383 0.529 8.867 1 92.25 126 HIS B O 1
ATOM 2099 N N . LEU B 1 127 ? -12.07 1.569 10.383 1 95.31 127 LEU B N 1
ATOM 2100 C CA . LEU B 1 127 ? -10.844 1.317 9.641 1 95.31 127 LEU B CA 1
ATOM 2101 C C . LEU B 1 127 ? -10.078 0.136 10.234 1 95.31 127 LEU B C 1
ATOM 2103 O O . LEU B 1 127 ? -9.93 0.039 11.453 1 95.31 127 LEU B O 1
ATOM 2107 N N . LEU B 1 128 ? -9.664 -0.801 9.391 1 96.25 128 LEU B N 1
ATOM 2108 C CA . LEU B 1 128 ? -8.688 -1.802 9.805 1 96.25 128 LEU B CA 1
ATOM 2109 C C . LEU B 1 128 ? -7.281 -1.213 9.828 1 96.25 128 LEU B C 1
ATOM 2111 O O . LEU B 1 128 ? -6.824 -0.658 8.828 1 96.25 128 LEU B O 1
ATOM 2115 N N . MET B 1 129 ? -6.617 -1.315 11.016 1 95.69 129 MET B N 1
ATOM 2116 C CA . MET B 1 129 ? -5.379 -0.568 11.219 1 95.69 129 MET B CA 1
ATOM 2117 C C . MET B 1 129 ? -4.215 -1.51 11.523 1 95.69 129 MET B C 1
ATOM 2119 O O . MET B 1 129 ? -3.17 -1.076 12.008 1 95.69 129 MET B O 1
ATOM 2123 N N . SER B 1 130 ? -4.426 -2.801 11.273 1 94.12 130 SER B N 1
ATOM 2124 C CA . SER B 1 130 ? -3.324 -3.742 11.438 1 94.12 130 SER B CA 1
ATOM 2125 C C . SER B 1 130 ? -2.277 -3.564 10.344 1 94.12 130 SER B C 1
ATOM 2127 O O . SER B 1 130 ? -2.52 -2.875 9.352 1 94.12 130 SER B O 1
ATOM 2129 N N . MET B 1 131 ? -1.185 -4.156 10.5 1 91.81 131 MET B N 1
ATOM 2130 C CA . MET B 1 131 ? -0.039 -3.986 9.609 1 91.81 131 MET B CA 1
ATOM 2131 C C . MET B 1 131 ? -0.43 -4.262 8.156 1 91.81 131 MET B C 1
ATOM 2133 O O . MET B 1 131 ? -1.09 -5.262 7.871 1 91.81 131 MET B O 1
ATOM 2137 N N . GLY B 1 132 ? -0.008 -3.355 7.367 1 95.88 132 GLY B N 1
ATOM 2138 C CA . GLY B 1 132 ? -0.189 -3.516 5.934 1 95.88 132 GLY B CA 1
ATOM 2139 C C . GLY B 1 132 ? -1.572 -3.115 5.461 1 95.88 132 GLY B C 1
ATOM 2140 O O . GLY B 1 132 ? -1.831 -3.068 4.254 1 95.88 132 GLY B O 1
ATOM 2141 N N . ARG B 1 133 ? -2.486 -2.779 6.359 1 96.69 133 ARG B N 1
ATOM 2142 C CA . ARG B 1 133 ? -3.867 -2.531 5.953 1 96.69 133 ARG B CA 1
ATOM 2143 C C . ARG B 1 133 ? -4.105 -1.047 5.695 1 96.69 133 ARG B C 1
ATOM 2145 O O . ARG B 1 133 ? -4.668 -0.672 4.664 1 96.69 133 ARG B O 1
ATOM 2152 N N . SER B 1 134 ? -3.844 -0.262 6.605 1 97.56 134 SER B N 1
ATOM 2153 C CA . SER B 1 134 ? -3.92 1.189 6.477 1 97.56 134 SER B CA 1
ATOM 2154 C C . SER B 1 134 ? -2.578 1.843 6.793 1 97.56 134 SER B C 1
ATOM 2156 O O . SER B 1 134 ? -1.938 1.502 7.793 1 97.56 134 SER B O 1
ATOM 2158 N N . PHE B 1 135 ? -2.184 2.791 5.871 1 97.38 135 PHE B N 1
ATOM 2159 C CA . PHE B 1 135 ? -0.872 3.396 6.07 1 97.38 135 PHE B CA 1
ATOM 2160 C C . PHE B 1 135 ? -0.77 4.727 5.332 1 97.38 135 PHE B C 1
ATOM 2162 O O . PHE B 1 135 ? -1.569 5.008 4.438 1 97.38 135 PHE B O 1
ATOM 2169 N N . LEU B 1 136 ? 0.11 5.512 5.777 1 96.56 136 LEU B N 1
ATOM 2170 C CA . LEU B 1 136 ? 0.548 6.754 5.145 1 96.56 136 LEU B CA 1
ATOM 2171 C C . LEU B 1 136 ? 2.066 6.789 5.016 1 96.56 136 LEU B C 1
ATOM 2173 O O . LEU B 1 136 ? 2.783 6.512 5.98 1 96.56 136 LEU B O 1
ATOM 2177 N N . GLY B 1 137 ? 2.568 7.078 3.816 1 96.06 137 GLY B N 1
ATOM 2178 C CA . GLY B 1 137 ? 4.004 7.184 3.609 1 96.06 137 GLY B CA 1
ATOM 2179 C C . GLY B 1 137 ? 4.395 8.359 2.73 1 96.06 137 GLY B C 1
ATOM 2180 O O . GLY B 1 137 ? 3.596 8.82 1.916 1 96.06 137 GLY B O 1
ATOM 2181 N N . ILE B 1 138 ? 5.566 8.844 2.955 1 95.62 138 ILE B N 1
ATOM 2182 C CA . ILE B 1 138 ? 6.145 9.938 2.18 1 95.62 138 ILE B CA 1
ATOM 2183 C C . ILE B 1 138 ? 7.602 9.617 1.854 1 95.62 138 ILE B C 1
ATOM 2185 O O . ILE B 1 138 ? 8.359 9.18 2.725 1 95.62 138 ILE B O 1
ATOM 2189 N N . VAL B 1 139 ? 7.992 9.812 0.635 1 94.81 139 VAL B N 1
ATOM 2190 C CA . VAL B 1 139 ? 9.359 9.625 0.169 1 94.81 139 VAL B CA 1
ATOM 2191 C C . VAL B 1 139 ? 9.836 10.875 -0.565 1 94.81 139 VAL B C 1
ATOM 2193 O O . VAL B 1 139 ? 9.172 11.352 -1.486 1 94.81 139 VAL B O 1
ATOM 2196 N N . LYS B 1 140 ? 10.977 11.32 -0.172 1 94.12 140 LYS B N 1
ATOM 2197 C CA . LYS B 1 140 ? 11.594 12.398 -0.948 1 94.12 140 LYS B CA 1
ATOM 2198 C C . LYS B 1 140 ? 12.258 11.859 -2.211 1 94.12 140 LYS B C 1
ATOM 2200 O O . LYS B 1 140 ? 13.086 10.945 -2.141 1 94.12 140 LYS B O 1
ATOM 2205 N N . LEU B 1 141 ? 11.969 12.297 -3.416 1 93.12 141 LEU B N 1
ATOM 2206 C CA . LEU B 1 141 ? 12.453 11.797 -4.699 1 93.12 141 LEU B CA 1
ATOM 2207 C C . LEU B 1 141 ? 13.672 12.578 -5.168 1 93.12 141 LEU B C 1
ATOM 2209 O O . LEU B 1 141 ? 14.484 12.062 -5.938 1 93.12 141 LEU B O 1
ATOM 2213 N N . SER B 1 142 ? 13.883 13.742 -4.934 1 77.44 142 SER B N 1
ATOM 2214 C CA . SER B 1 142 ? 15.023 14.562 -5.328 1 77.44 142 SER B CA 1
ATOM 2215 C C . SER B 1 142 ? 15.273 15.672 -4.316 1 77.44 142 SER B C 1
ATOM 2217 O O . SER B 1 142 ? 14.352 16.109 -3.623 1 77.44 142 SER B O 1
#

Sequence (284 aa):
TAIHLERNVTFSVTGSNGIINRWHPQWLPSGLESFELEDHNSSLVIPSTGLYLIYAQLCYAATKDNNSYEVRVINQGAASSHSKIIAQCSAGTTILDNDITCYTSVAQILQANDRVYLQQIQKHRHLLMSMGRSFLGIVKLSTAIHLERNVTFSVTGSNGIINRWHPQWLPSGLESFELEDHNSSLVIPSTGLYLIYAQLCYAATKDNNSYEVRVINQGAASSHSKIIAQCSAGTTILDNDITCYTSVAQILQANDRVYLQQIQKHRHLLMSMGRSFLGIVKLS

Secondary structure (DSSP, 8-state):
-EEEEE--SSEEE--TT-EE---EEEE---SSS--EE-TTT-PEEP-SSEEEEEEEEEEE-S-SS-EEEEEEEE-TTS-TT--EEEEEEEE---STT--EEEEEEEEEEE-TT-EEEEEESSSS-EEE-STTTSEEEEEE--/-EEEEE--SSEEE--TT-B----EEEE--SSSS--EE-TTT-PEEP-SSEEEEEEEEEEE-S--S-EEEEEEEEPTTS-TT--EEEEEEEE---STT--EEEEEEEEEEE-TT-EEEEEESSSS-EEE-STTTSEEEEEE--

Organism: NCBI:txid35525

=== Feature glossary ===
Each block in this record encodes a different view of the same protein. In brief:

Predicted aligned error. PAE(i, j) answers: if I align the predicted and true structures on residue i, how far off (in Å) do I expect residue j to be? A block-diagonal PAE matrix with low values on the blocks and high values off-diagonal is the signature of a multi-domain protein with confidently predicted domains but uncertain inter-domain orientation.

Contact-map, Ramachandran, and PAE plots. Plot images: a contact map (which residues are close in 3D, as an N×N binary image), a Ramachandran scatter (backbone torsion angles, revealing secondary-structure composition at a glance), and — for AlphaFold structures — a PAE heatmap (pairwise prediction confidence).

Backbone torsions (φ/ψ). φ (phi) and ψ (psi) are the two rotatable backbone dihedrals per residue: φ is the C(i-1)–N–Cα–C torsion, ψ is the N–Cα–C–N(i+1) torsion, both in degrees on (−180°, 180°]. α-helical residues cluster near (−60°, −45°); β-strand residues near (−120°, +130°). A Ramachandran plot is simply a scatter of (φ, ψ) for every residue.

Foldseek 3Di. A 3Di character summarizes, for each residue, the relative orientation of the Cα frame of its nearest spatial neighbor. Because it encodes fold topology rather than chemistry, 3Di alignments detect remote structural similarity that sequence alignment misses.

Radius of gyration, Cα contacts, bounding box. Three whole-structure scalars: the radius of gyration (RMS distance of Cα from centroid, in Å), the count of Cα–Cα contacts (pairs closer than 8 Å and separated by more than four residues in sequence — i.e. tertiary, not local, contacts), and the bounding-box dimensions. Together they distinguish compact globular folds from extended fibres or disordered chains.

Sequence. Sequence gives the chain of amino acids in standard one-letter code (A=alanine, C=cysteine, …, Y=tyrosine), read N→C. It is the only feature that is directly encoded by the gene; all structural features are derived from the folded form of this sequence.

mmCIF coordinates. Atomic coordinates in PDBx/mmCIF format — the same representation the Protein Data Bank distributes. Each line of the _atom_site loop places one backbone atom in Cartesian space (units: ångströms, origin: arbitrary).

Secondary structure (3-state, P-SEA). Three-state secondary structure (P-SEA) collapses the eight DSSP classes into helix (a), strand (b), and coil (c). P-SEA assigns these from Cα geometry alone — distances and angles — without requiring backbone oxygens, so it works on any Cα trace.

InterPro / GO / CATH / organism. Functional annotations link the protein to curated databases. InterPro entries identify conserved domains and families by matching the sequence against member-database signatures (Pfam, PROSITE, CDD, …). Gene Ontology (GO) terms describe molecular function, biological process, and cellular component in a controlled vocabulary. CATH places the structure in a hierarchical fold classification (Class/Architecture/Topology/Homologous-superfamily). The organism is the source species.

B-factor. B-factor (Debye–Waller factor) reflects atomic displacement in the crystal lattice. It is an experimental observable (units Å²), not a prediction; low values mean the atom is pinned down, high values mean it moves or is heterogeneous across the crystal.

Rendered structure images. Structure images are PyMOL renders from six orthogonal camera directions. Cartoon representation draws helices as coils and strands as arrows; sticks shows the backbone as bonds; surface shows the solvent-excluded envelope. Rainbow coloring maps sequence position to hue (blue→red, N→C); chain coloring assigns a distinct color per polypeptide.

Solvent-accessible surface area. Solvent-accessible surface area (SASA) is the area in Å² traced out by the centre of a 1.4 Å probe sphere (a water molecule) rolled over the protein's van der Waals surface (Shrake–Rupley / Lee–Richards construction). Buried residues have near-zero SASA; fully exposed residues can exceed 200 Å². The total SASA scales roughly with the number of surface residues.

Secondary structure (8-state, DSSP). The SS8 string is DSSP's per-residue secondary-structure call. α-helix (H) means an i→i+4 H-bond ladder; β-strand (E) means the residue participates in a β-sheet; 3₁₀ (G) and π (I) are tighter and wider helices; T/S are turns/bends; '-' is loop.

pLDDT. For AlphaFold models, the B-factor field carries pLDDT — the model's own estimate of local accuracy on a 0–100 scale. Regions with pLDDT<50 should be treated as essentially unmodeled; they often correspond to intrinsically disordered segments.

Nearest PDB structures. Nearest PDB neighbors are the top structural matches found by Foldseek when searching this structure against the entire Protein Data Bank. Each hit reports a TM-score (0 to 1; >0.5 almost always implies the same fold) and an E-value. These are *structural* homologs — they may share no detectable sequence similarity.